Protein AF-A0A7S2W838-F1 (afdb_monomer)

Foldseek 3Di:
DPLVVQADWDPCVVCVVLCVQQVDDDGVVNLVCLCVCPPNHDPDPVVSVVRLVSSLVSQPRPDDPPPPSNVVSVVVNVVVVVVCCVVPPPVPPVQDDLAQFKWAFADDPPADVVHLSNVAGIWTFPDADRVQQKTKTFGKDWDAADDPVLDDVGHRATKIATDDDPVSIDMDGNVRTDTFDKDFRVPDPDRRPTIIGTDDDPPPPDDPDDDDDDDDDDDDDDDDDDDDDDDDDDDDDDDDDDDDDDDDDDDDDDDDDDDDDDDDDDDDDDDDDDDDDDDDDDDDDDDDDDDDDDDDDDDDDDDDD

Solvent-accessible surface area (backbone atoms only — not comparable to full-atom values): 20492 Å² total; per-residue (Å²): 124,73,64,73,79,44,41,53,66,77,56,56,92,83,37,60,61,56,66,71,73,40,90,77,83,64,26,48,56,59,52,52,41,24,71,72,44,48,96,77,33,65,94,44,72,66,58,51,49,51,55,54,50,46,40,36,50,49,39,47,71,75,38,57,88,84,34,71,65,25,49,28,32,53,54,47,50,52,53,49,51,56,48,47,40,70,76,39,71,83,64,70,61,68,87,72,71,57,64,84,34,43,25,32,69,61,88,51,97,82,59,55,92,82,32,70,76,74,72,39,73,37,27,36,34,76,42,63,41,68,92,76,40,34,26,38,29,36,36,36,44,80,65,61,56,35,54,71,89,63,36,91,90,39,34,73,36,60,25,32,32,53,57,90,56,79,86,63,46,44,78,42,53,43,87,37,52,42,80,45,59,64,44,72,70,71,73,60,96,46,70,77,80,29,38,31,40,73,52,82,68,89,86,75,83,83,79,85,75,84,83,78,84,85,76,87,80,80,86,86,79,88,84,85,88,80,89,82,87,85,84,87,82,90,77,90,87,86,86,88,81,85,88,82,87,79,87,83,88,88,80,90,81,88,83,82,90,80,90,78,90,77,90,80,78,84,77,84,76,86,77,87,77,84,78,84,91,83,80,90,86,84,83,88,84,83,84,90,81,83,90,84,89,85,89,84,83,88,81,85,89,79,90,83,135

Organism: NCBI:txid1034831

Radius of gyration: 36.66 Å; Cα contacts (8 Å, |Δi|>4): 292; chains: 1; bounding box: 135×56×77 Å

pLDDT: mean 70.19, std 25.34, range [28.8, 97.44]

Sequence (305 aa):
VRSELFMDLPPRKYFPDYYQVIAAPICIRQIEKKIGGEGGGYQSIKQFELDMQRLFDNARTYNVPNSEVYVDAEEMESTFRDSLAKKYPGNDREPNDLFNKVVAVEASPQDLPGSRVARFEYFYVLTYIPDLQWCRLSPMEPRGVFPERAGATAAGQTRWMLVVGEDEEVDVSARRCRVVKSRAVKRTTDADHEEWLILPSSTARGQATRGRSPALLEPDADTVEQSFHAETSGDDDSDEEEAEDLDDEDFVAGGKRRSKGSSKRSRAKSSRQRLPRSTRGGAPKAGDEGGGRGGGGGGGGGFHC

Secondary structure (DSSP, 8-state):
---GGGTSPPPTTT-TTHHHH-SS---HHHHHHHHTTGGG--SSHHHHHHHHHHHHHHHHHHSPTTSHHHHHHHHHHHHHHHHHHHHSTT----TT--TT-EEEEPP-TTSPTT-HHHH-SEEEEEEEETTTTEEEEEEEEEEEE--GGG-TTTTTSEEEEEPP-GGG-EEEEGGGEEE--EEESS--S-GGG--EEEPPPTT--S-----------PPPP---------------------------------------------------PPPPP-----PPP--------------------

Structure (mmCIF, N/CA/C/O backbone):
data_AF-A0A7S2W838-F1
#
_entry.id   AF-A0A7S2W838-F1
#
loop_
_atom_site.group_PDB
_atom_site.id
_atom_site.type_symbol
_atom_site.label_atom_id
_atom_site.label_alt_id
_atom_site.label_comp_id
_atom_site.label_asym_id
_atom_site.label_entity_id
_atom_site.label_seq_id
_atom_site.pdbx_PDB_ins_code
_atom_site.Cartn_x
_atom_site.Cartn_y
_atom_site.Cartn_z
_atom_site.occupancy
_atom_site.B_iso_or_equiv
_atom_site.auth_seq_id
_atom_site.auth_comp_id
_atom_site.auth_asym_id
_atom_site.auth_atom_id
_atom_site.pdbx_PDB_model_num
ATOM 1 N N . VAL A 1 1 ? 25.630 -4.128 -3.026 1.00 73.12 1 VAL A N 1
ATOM 2 C CA . VAL A 1 1 ? 24.913 -3.356 -4.062 1.00 73.12 1 VAL A CA 1
ATOM 3 C C . VAL A 1 1 ? 25.801 -2.774 -5.164 1.00 73.12 1 VAL A C 1
ATOM 5 O O . VAL A 1 1 ? 26.543 -1.824 -4.922 1.00 73.12 1 VAL A O 1
ATOM 8 N N . ARG A 1 2 ? 25.656 -3.260 -6.401 1.00 83.00 2 ARG A N 1
ATOM 9 C CA . ARG A 1 2 ? 26.162 -2.591 -7.618 1.00 83.00 2 ARG A CA 1
ATOM 10 C C . ARG A 1 2 ? 25.066 -1.766 -8.292 1.00 83.00 2 ARG A C 1
ATOM 12 O O . ARG A 1 2 ? 24.252 -2.295 -9.040 1.00 83.00 2 ARG A O 1
ATOM 19 N N . SER A 1 3 ? 25.060 -0.456 -8.068 1.00 87.56 3 SER A N 1
ATOM 20 C CA . SER A 1 3 ? 24.049 0.442 -8.647 1.00 87.56 3 SER A CA 1
ATOM 21 C C . SER A 1 3 ? 24.293 0.794 -10.120 1.00 87.56 3 SER A C 1
ATOM 23 O O . SER A 1 3 ? 23.356 1.174 -10.819 1.00 87.56 3 SER A O 1
ATOM 25 N N . GLU A 1 4 ? 25.524 0.641 -10.618 1.00 91.44 4 GLU A N 1
ATOM 26 C CA . GLU A 1 4 ? 25.929 1.037 -11.977 1.00 91.44 4 GLU A CA 1
ATOM 27 C C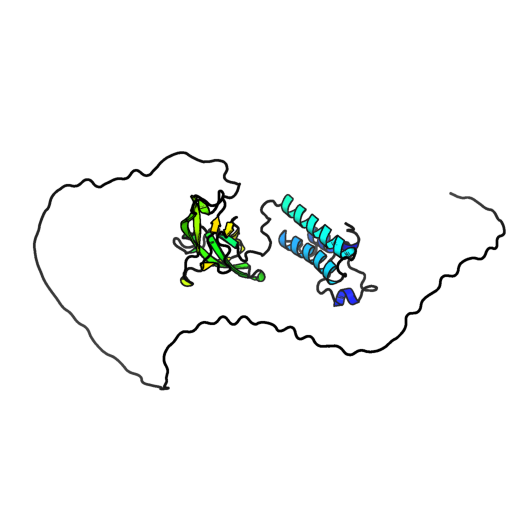 . GLU A 1 4 ? 25.080 0.377 -13.076 1.00 91.44 4 GLU A C 1
ATOM 29 O O . GLU A 1 4 ? 24.765 1.010 -14.083 1.00 91.44 4 GLU A O 1
ATOM 34 N N . LEU A 1 5 ? 24.633 -0.860 -12.842 1.00 91.31 5 LEU A N 1
ATOM 35 C CA . LEU A 1 5 ? 23.815 -1.645 -13.773 1.00 91.31 5 LEU A CA 1
ATOM 36 C C . LEU A 1 5 ? 22.380 -1.117 -13.936 1.00 91.31 5 LEU A C 1
ATOM 38 O O . LEU A 1 5 ? 21.688 -1.506 -14.872 1.00 91.31 5 LEU A O 1
ATOM 42 N N . PHE A 1 6 ? 21.938 -0.223 -13.049 1.00 95.12 6 PHE A N 1
ATOM 43 C CA . PHE A 1 6 ? 20.596 0.363 -13.045 1.00 95.12 6 PHE A CA 1
ATOM 44 C C . PHE A 1 6 ? 20.588 1.814 -13.545 1.00 95.12 6 PHE A C 1
ATOM 46 O O . PHE A 1 6 ? 19.523 2.420 -13.695 1.00 95.12 6 PHE A O 1
ATOM 53 N N . MET A 1 7 ? 21.767 2.392 -13.799 1.00 95.75 7 MET A N 1
ATOM 54 C CA . MET A 1 7 ? 21.910 3.798 -14.177 1.00 95.75 7 MET A CA 1
ATOM 55 C C . MET A 1 7 ? 21.370 4.091 -15.579 1.00 95.75 7 MET A C 1
ATOM 57 O O . MET A 1 7 ? 20.683 5.097 -15.777 1.00 95.75 7 MET A O 1
ATOM 61 N N . ASP A 1 8 ? 21.633 3.191 -16.526 1.00 96.31 8 ASP A N 1
ATOM 62 C CA . ASP A 1 8 ? 21.207 3.275 -17.923 1.00 96.31 8 ASP A CA 1
ATOM 63 C C . ASP A 1 8 ? 20.346 2.089 -18.334 1.00 96.31 8 ASP A C 1
ATOM 65 O O . ASP A 1 8 ? 20.444 0.997 -17.782 1.00 96.31 8 ASP A O 1
ATOM 69 N N . LEU A 1 9 ? 19.539 2.297 -19.373 1.00 96.00 9 LEU A N 1
ATOM 70 C CA . LEU A 1 9 ? 18.873 1.195 -20.050 1.00 96.00 9 LEU A CA 1
ATOM 71 C C . LEU A 1 9 ? 19.890 0.320 -20.805 1.00 96.00 9 LEU A C 1
ATOM 73 O O . LEU A 1 9 ? 20.804 0.863 -21.437 1.00 96.00 9 LEU A O 1
ATOM 77 N N . PRO A 1 10 ? 19.688 -1.011 -20.855 1.00 94.62 10 PRO A N 1
ATOM 78 C CA . PRO A 1 10 ? 20.491 -1.893 -21.692 1.00 94.62 10 PRO A CA 1
ATOM 79 C C . PRO A 1 10 ? 20.495 -1.417 -23.155 1.00 94.62 10 PRO A C 1
ATOM 81 O O . PRO A 1 10 ? 19.423 -1.153 -23.715 1.00 94.62 10 PRO A O 1
ATOM 84 N N . PRO A 1 11 ? 21.657 -1.291 -23.822 1.00 94.94 11 PRO A N 1
ATOM 85 C CA . PRO A 1 11 ? 21.693 -0.791 -25.190 1.00 94.94 11 PRO A CA 1
ATOM 86 C C . PRO A 1 11 ? 20.925 -1.713 -26.145 1.00 94.94 11 PRO A C 1
ATOM 88 O O . PRO A 1 11 ? 21.283 -2.879 -26.312 1.00 94.94 11 PRO A O 1
ATOM 91 N N . ARG A 1 12 ? 19.916 -1.173 -26.845 1.00 94.44 12 ARG A N 1
ATOM 92 C CA . ARG A 1 12 ? 19.061 -1.916 -27.801 1.00 94.44 12 ARG A CA 1
ATOM 93 C C . ARG A 1 12 ? 19.838 -2.737 -28.828 1.00 94.44 12 ARG A C 1
ATOM 95 O O . ARG A 1 12 ? 19.377 -3.791 -29.241 1.00 94.44 12 ARG A O 1
ATOM 102 N N . LYS A 1 13 ? 21.010 -2.246 -29.240 1.00 95.50 13 LYS A N 1
ATOM 103 C CA . LYS A 1 13 ? 21.887 -2.922 -30.203 1.00 95.50 13 LYS A CA 1
ATOM 104 C C . LYS A 1 13 ? 22.360 -4.292 -29.704 1.00 95.50 13 LYS A C 1
ATOM 106 O O . LYS A 1 13 ? 22.506 -5.200 -30.512 1.00 95.50 13 LYS A O 1
ATOM 111 N N . TYR A 1 14 ? 22.623 -4.414 -28.404 1.00 94.56 14 TYR A N 1
ATOM 112 C CA . TYR A 1 14 ? 23.161 -5.631 -27.791 1.00 94.56 14 TYR A CA 1
ATOM 113 C C . TYR A 1 14 ? 22.087 -6.443 -27.062 1.00 94.56 14 TYR A C 1
ATOM 115 O O . TYR A 1 14 ? 22.239 -7.650 -26.927 1.00 94.56 14 TYR A O 1
ATOM 123 N N . PHE A 1 15 ? 20.996 -5.792 -26.650 1.00 94.38 15 PHE A N 1
ATOM 124 C CA . PHE A 1 15 ? 19.885 -6.399 -25.915 1.00 94.38 15 PHE A CA 1
ATOM 125 C C . PHE A 1 15 ? 18.537 -6.082 -26.585 1.00 94.38 15 PHE A C 1
ATOM 127 O O . PHE A 1 15 ? 17.722 -5.347 -26.024 1.00 94.38 15 PHE A O 1
ATOM 134 N N . PRO A 1 16 ? 18.293 -6.540 -27.825 1.00 95.19 16 PRO A N 1
ATOM 135 C CA . PRO A 1 16 ? 17.036 -6.269 -28.524 1.00 95.19 16 PRO A CA 1
ATOM 136 C C . PRO A 1 16 ? 15.845 -7.041 -27.932 1.00 95.19 16 PRO A C 1
ATOM 138 O O . PRO A 1 16 ? 14.703 -6.594 -28.034 1.00 95.19 16 PRO A O 1
ATOM 141 N N . ASP A 1 17 ? 16.104 -8.192 -27.320 1.00 95.44 17 ASP A N 1
ATOM 142 C CA . ASP A 1 17 ? 15.151 -9.057 -26.625 1.00 95.44 17 ASP A CA 1
ATOM 143 C C . ASP A 1 17 ? 14.677 -8.460 -25.294 1.00 95.44 17 ASP A C 1
ATOM 145 O O . ASP A 1 17 ? 13.500 -8.586 -24.958 1.00 95.44 17 ASP A O 1
ATOM 149 N N . TYR A 1 18 ? 15.534 -7.707 -24.596 1.00 96.31 18 TYR A N 1
ATOM 150 C CA . TYR A 1 18 ? 15.146 -6.958 -23.395 1.00 96.31 18 TYR A CA 1
ATOM 151 C C . TYR A 1 18 ? 13.887 -6.112 -23.621 1.00 96.31 18 TYR A C 1
ATOM 153 O O . TYR A 1 18 ? 12.965 -6.135 -22.814 1.00 96.31 18 TYR A O 1
ATOM 161 N N . TYR A 1 19 ? 13.799 -5.426 -24.761 1.00 96.19 19 TYR A N 1
ATOM 162 C CA . TYR A 1 19 ? 12.667 -4.554 -25.102 1.00 96.19 19 TYR A CA 1
ATOM 163 C C . TYR A 1 19 ? 11.441 -5.302 -25.641 1.00 96.19 19 TYR A C 1
ATOM 165 O O . TYR A 1 19 ? 10.425 -4.671 -25.921 1.00 96.19 19 TYR A O 1
ATOM 173 N N . GLN A 1 20 ? 11.540 -6.619 -25.819 1.00 94.88 20 GLN A N 1
ATOM 174 C CA . GLN A 1 20 ? 10.404 -7.492 -26.120 1.00 94.88 20 GLN A CA 1
ATOM 175 C C . GLN A 1 20 ? 9.828 -8.087 -24.832 1.00 94.88 20 GLN A C 1
ATOM 177 O O . GLN A 1 20 ? 8.617 -8.252 -24.722 1.00 94.88 20 GLN A O 1
ATOM 182 N N . VAL A 1 21 ? 10.695 -8.385 -23.859 1.00 93.25 21 VAL A N 1
ATOM 183 C CA . VAL A 1 21 ? 10.313 -8.938 -22.552 1.00 93.25 21 VAL A CA 1
ATOM 184 C C . VAL A 1 21 ? 9.808 -7.842 -21.610 1.00 93.25 21 VAL A C 1
ATOM 186 O O . VAL A 1 21 ? 8.807 -8.026 -20.921 1.00 93.25 21 VAL A O 1
ATOM 189 N N . ILE A 1 22 ? 10.481 -6.691 -21.580 1.00 94.56 22 ILE A N 1
ATOM 190 C CA . ILE A 1 22 ? 10.178 -5.589 -20.668 1.00 94.56 22 ILE A CA 1
ATOM 191 C C . ILE A 1 22 ? 9.302 -4.549 -21.365 1.00 94.56 22 ILE A C 1
ATOM 193 O O . ILE A 1 22 ? 9.762 -3.783 -22.211 1.00 94.56 22 ILE A O 1
ATOM 197 N N . ALA A 1 23 ? 8.032 -4.497 -20.957 1.00 91.56 23 ALA A N 1
ATOM 198 C CA . ALA A 1 23 ? 7.022 -3.623 -21.552 1.00 91.56 23 ALA A CA 1
ATOM 199 C C . ALA A 1 23 ? 7.281 -2.126 -21.305 1.00 91.56 23 ALA A C 1
ATOM 201 O O . ALA A 1 23 ? 7.050 -1.300 -22.186 1.00 91.56 23 ALA A O 1
ATOM 202 N N . ALA A 1 24 ? 7.771 -1.769 -20.114 1.00 92.50 24 ALA A N 1
ATOM 203 C CA . ALA A 1 24 ? 8.033 -0.384 -19.723 1.00 92.50 24 ALA A CA 1
ATOM 204 C C . ALA A 1 24 ? 9.457 -0.233 -19.155 1.00 92.50 24 ALA A C 1
ATOM 206 O O . ALA A 1 24 ? 9.631 -0.213 -17.932 1.00 92.50 24 ALA A O 1
ATOM 207 N N . PRO A 1 25 ? 10.483 -0.139 -20.023 1.00 96.25 25 PRO A N 1
ATOM 208 C CA . PRO A 1 25 ? 11.865 0.070 -19.604 1.00 96.25 25 PRO A CA 1
ATOM 209 C C . PRO A 1 25 ? 12.022 1.356 -18.787 1.00 96.25 25 PRO A C 1
ATOM 211 O O . PRO A 1 25 ? 11.472 2.397 -19.149 1.00 96.25 25 PRO A O 1
ATOM 214 N N . ILE A 1 26 ? 12.803 1.291 -17.711 1.00 97.44 26 ILE A N 1
ATOM 215 C CA . ILE A 1 26 ? 13.167 2.452 -16.894 1.00 97.44 26 ILE A CA 1
ATOM 216 C C . ILE A 1 26 ? 14.605 2.304 -16.379 1.00 97.44 26 ILE A C 1
ATOM 218 O O . ILE A 1 26 ? 15.049 1.183 -16.137 1.00 97.44 26 ILE A O 1
ATOM 222 N N . CYS A 1 27 ? 15.321 3.415 -16.205 1.00 97.00 27 CYS A N 1
ATOM 223 C CA . CYS A 1 27 ? 16.620 3.464 -15.526 1.00 97.00 27 CYS A CA 1
ATOM 224 C C . CYS A 1 27 ? 16.708 4.644 -14.542 1.00 97.00 27 CYS A C 1
ATOM 226 O O . CYS A 1 27 ? 15.920 5.591 -14.627 1.00 97.00 27 CYS A O 1
ATOM 228 N N . ILE A 1 28 ? 17.690 4.626 -13.633 1.00 96.94 28 ILE A N 1
ATOM 229 C CA . ILE A 1 28 ? 17.861 5.665 -12.602 1.00 96.94 28 ILE A CA 1
ATOM 230 C C . ILE A 1 28 ? 18.034 7.050 -13.226 1.00 96.94 28 ILE A C 1
ATOM 232 O O . ILE A 1 28 ? 17.390 7.985 -12.766 1.00 96.94 28 ILE A O 1
ATOM 236 N N . ARG A 1 29 ? 18.783 7.203 -14.329 1.00 96.12 29 ARG A N 1
ATOM 237 C CA . ARG A 1 29 ? 18.907 8.516 -14.991 1.00 96.12 29 ARG A CA 1
ATOM 238 C C . ARG A 1 29 ? 17.570 9.099 -15.440 1.00 96.12 29 ARG A C 1
ATOM 240 O O . ARG A 1 29 ? 17.378 10.311 -15.395 1.00 96.12 29 ARG A O 1
ATOM 247 N N . GLN A 1 30 ? 16.640 8.263 -15.898 1.00 95.81 30 GLN A N 1
ATOM 248 C CA . GLN A 1 30 ? 15.301 8.729 -16.270 1.00 95.81 30 GLN A CA 1
ATOM 249 C C . GLN A 1 30 ? 14.496 9.145 -15.038 1.00 95.81 30 GLN A C 1
ATOM 251 O O . GLN A 1 30 ? 13.780 10.145 -15.083 1.00 95.81 30 GLN A O 1
ATOM 256 N N . ILE A 1 31 ? 14.642 8.408 -13.934 1.00 96.12 31 ILE A N 1
ATOM 257 C CA . ILE A 1 31 ? 14.031 8.753 -12.649 1.00 96.12 31 ILE A CA 1
ATOM 258 C C . ILE A 1 31 ? 14.589 10.092 -12.144 1.00 96.12 31 ILE A C 1
ATOM 260 O O . ILE A 1 31 ? 13.807 10.970 -11.798 1.00 96.12 31 ILE A O 1
ATOM 264 N N . GLU A 1 32 ? 15.909 10.290 -12.167 1.00 95.50 32 GLU A N 1
ATOM 265 C CA . GLU A 1 32 ? 16.584 11.535 -11.769 1.00 95.50 32 GLU A CA 1
ATOM 266 C C . GLU A 1 32 ? 16.118 12.737 -12.595 1.00 95.50 32 GLU A C 1
ATOM 268 O O . GLU A 1 32 ? 15.804 13.791 -12.042 1.00 95.50 32 GLU A O 1
ATOM 273 N N . LYS A 1 33 ? 15.989 12.573 -13.915 1.00 94.69 33 LYS A N 1
ATOM 274 C CA . LYS A 1 33 ? 15.443 13.609 -14.804 1.00 94.69 33 LYS A CA 1
ATOM 275 C C . LYS A 1 33 ? 14.015 14.005 -14.439 1.00 94.69 33 LYS A C 1
ATOM 277 O O . LYS A 1 33 ? 13.705 15.193 -14.353 1.00 94.69 33 LYS A O 1
ATOM 282 N N . LYS A 1 34 ? 13.156 13.020 -14.157 1.00 92.94 34 LYS A N 1
ATOM 283 C CA . LYS A 1 34 ? 11.796 13.264 -13.655 1.00 92.94 34 LYS A CA 1
ATOM 284 C C . LYS A 1 34 ? 11.799 13.962 -12.293 1.00 92.94 34 LYS A C 1
ATOM 286 O O . LYS A 1 34 ? 10.973 14.841 -12.072 1.00 92.94 34 LYS A O 1
ATOM 291 N N . ILE A 1 35 ? 12.729 13.635 -11.392 1.00 92.06 35 ILE A N 1
ATOM 292 C CA . ILE A 1 35 ? 12.897 14.383 -10.131 1.00 92.06 35 ILE A CA 1
ATOM 293 C C . ILE A 1 35 ? 13.249 15.849 -10.423 1.00 92.06 35 ILE A C 1
ATOM 295 O O . ILE A 1 35 ? 12.710 16.743 -9.778 1.00 92.06 35 ILE A O 1
ATOM 299 N N . GLY A 1 36 ? 14.090 16.102 -11.429 1.00 89.62 36 GLY A N 1
ATOM 300 C CA . GLY A 1 36 ? 14.453 17.443 -11.896 1.00 89.62 36 GLY A CA 1
ATOM 301 C C . GLY A 1 36 ? 13.330 18.231 -12.587 1.00 89.62 36 GLY A C 1
ATOM 302 O O . GLY A 1 36 ? 13.572 19.352 -13.027 1.00 89.62 36 GLY A O 1
ATOM 303 N N . GLY A 1 37 ? 12.116 17.679 -12.693 1.00 84.56 37 GLY A N 1
ATOM 304 C CA . GLY A 1 37 ? 10.959 18.341 -13.304 1.00 84.56 37 GLY A CA 1
ATOM 305 C C . GLY A 1 37 ? 10.832 18.146 -14.818 1.00 84.56 37 GLY A C 1
ATOM 306 O O . GLY A 1 37 ? 9.900 18.675 -15.427 1.00 84.56 37 GLY A O 1
ATOM 307 N N . GLU A 1 38 ? 11.720 17.367 -15.444 1.00 85.75 38 GLU A N 1
ATOM 308 C CA . GLU A 1 38 ? 11.617 17.050 -16.870 1.00 85.75 38 GLU A CA 1
ATOM 309 C C . GLU A 1 38 ? 10.338 16.235 -17.142 1.00 85.75 38 GLU A C 1
ATOM 311 O O . GLU A 1 38 ? 9.974 15.333 -16.382 1.00 85.75 38 GLU A O 1
ATOM 316 N N . GLY A 1 39 ? 9.614 16.572 -18.215 1.00 77.00 39 GLY A N 1
ATOM 317 C CA . GLY A 1 39 ? 8.375 15.878 -18.587 1.00 77.00 39 GLY A CA 1
ATOM 318 C C . GLY A 1 39 ? 7.213 16.046 -17.595 1.00 77.00 39 GLY A C 1
ATOM 319 O O . GLY A 1 39 ? 6.329 15.195 -17.560 1.00 77.00 39 GLY A O 1
ATOM 320 N N . GLY A 1 40 ? 7.213 17.112 -16.785 1.00 80.44 40 GLY A N 1
ATOM 321 C CA . GLY A 1 40 ? 6.160 17.402 -15.800 1.00 80.44 40 GLY A CA 1
ATOM 322 C C . GLY A 1 40 ? 6.435 16.866 -14.391 1.00 80.44 40 GLY A C 1
ATOM 323 O O . GLY A 1 40 ? 5.666 17.157 -13.478 1.00 80.44 40 GLY A O 1
ATOM 324 N N . GLY A 1 41 ? 7.542 16.138 -14.210 1.00 86.19 41 GLY A N 1
ATOM 325 C CA . GLY A 1 41 ? 8.038 15.657 -12.923 1.00 86.19 41 GLY A CA 1
ATOM 326 C C . GLY A 1 41 ? 7.091 14.750 -12.131 1.00 86.19 41 GLY A C 1
ATOM 327 O O . GLY A 1 41 ? 6.042 14.316 -12.610 1.00 86.19 41 GLY A O 1
ATOM 328 N N . TYR A 1 42 ? 7.484 14.425 -10.899 1.00 86.06 42 TYR A N 1
ATOM 329 C CA . TYR A 1 42 ? 6.636 13.672 -9.973 1.00 86.06 42 TYR A CA 1
ATOM 330 C C . TYR A 1 42 ? 5.722 14.610 -9.184 1.00 86.06 42 TYR A C 1
ATOM 332 O O . TYR A 1 42 ? 6.189 15.506 -8.487 1.00 86.06 42 TYR A O 1
ATOM 340 N N . GLN A 1 43 ? 4.414 14.354 -9.228 1.00 84.62 43 GLN A N 1
ATOM 341 C CA . GLN A 1 43 ? 3.407 15.111 -8.471 1.00 84.62 43 GLN A CA 1
ATOM 342 C C . GLN A 1 43 ? 3.228 14.580 -7.042 1.00 84.62 43 GLN A C 1
ATOM 344 O O . GLN A 1 43 ? 2.607 15.222 -6.199 1.00 84.62 43 GLN A O 1
ATOM 349 N N . SER A 1 44 ? 3.738 13.378 -6.762 1.00 81.31 44 SER A N 1
ATOM 350 C CA . SER A 1 44 ? 3.711 12.779 -5.430 1.00 81.31 44 SER A CA 1
ATOM 351 C C . SER A 1 44 ? 4.861 11.795 -5.238 1.00 81.31 44 SER A C 1
ATOM 353 O O . SER A 1 44 ? 5.350 11.198 -6.199 1.00 81.31 44 SER A O 1
ATOM 355 N N . ILE A 1 45 ? 5.230 11.560 -3.976 1.00 81.88 45 ILE A N 1
ATOM 356 C CA . ILE A 1 45 ? 6.224 10.543 -3.591 1.00 81.88 45 ILE A CA 1
ATOM 357 C C . ILE A 1 45 ? 5.819 9.158 -4.108 1.00 81.88 45 ILE A C 1
ATOM 359 O O . ILE A 1 45 ? 6.674 8.394 -4.539 1.00 81.88 45 ILE A O 1
ATOM 363 N N . LYS A 1 46 ? 4.514 8.858 -4.152 1.00 79.88 46 LYS A N 1
ATOM 364 C CA . LYS A 1 46 ? 4.006 7.570 -4.636 1.00 79.88 46 LYS A CA 1
ATOM 365 C C . LYS A 1 46 ? 4.307 7.329 -6.118 1.00 79.88 46 LYS A C 1
ATOM 367 O O . LYS A 1 46 ? 4.592 6.204 -6.501 1.00 79.88 46 LYS A O 1
ATOM 372 N N . GLN A 1 47 ? 4.280 8.365 -6.959 1.00 83.88 47 GLN A N 1
ATOM 373 C CA . GLN A 1 47 ? 4.662 8.214 -8.371 1.00 83.88 47 GLN A CA 1
ATOM 374 C C . GLN A 1 47 ? 6.153 7.894 -8.525 1.00 83.88 47 GLN A C 1
ATOM 376 O O . GLN A 1 47 ? 6.519 7.077 -9.364 1.00 83.88 47 GLN A O 1
ATOM 381 N N . PHE A 1 48 ? 6.997 8.507 -7.693 1.00 90.25 48 PHE A N 1
ATOM 382 C CA . PHE A 1 48 ? 8.422 8.191 -7.635 1.00 90.25 48 PHE A CA 1
ATOM 383 C C . PHE A 1 48 ? 8.663 6.760 -7.132 1.00 90.25 48 PHE A C 1
ATOM 385 O O . PHE A 1 48 ? 9.446 6.025 -7.728 1.00 90.25 48 PHE A O 1
ATOM 392 N N . GLU A 1 49 ? 7.952 6.343 -6.082 1.00 88.00 49 GLU A N 1
ATOM 393 C CA . GLU A 1 49 ? 8.024 4.985 -5.539 1.00 88.00 49 GLU A CA 1
ATOM 394 C C . GLU A 1 49 ? 7.648 3.926 -6.584 1.00 88.00 49 GLU A C 1
ATOM 396 O O . GLU A 1 49 ? 8.366 2.944 -6.732 1.00 88.00 49 GLU A O 1
ATOM 401 N N . LEU A 1 50 ? 6.584 4.153 -7.361 1.00 88.12 50 LEU A N 1
ATOM 402 C CA . LEU A 1 50 ? 6.166 3.247 -8.437 1.00 88.12 50 LEU A CA 1
ATOM 403 C C . LEU A 1 50 ? 7.230 3.108 -9.535 1.00 88.12 50 LEU A C 1
ATOM 405 O O . LEU A 1 50 ? 7.470 2.008 -10.029 1.00 88.12 50 LEU A O 1
ATOM 409 N N . ASP A 1 51 ? 7.891 4.203 -9.915 1.00 93.69 51 ASP A N 1
ATOM 410 C CA . ASP A 1 51 ? 8.966 4.163 -10.911 1.00 93.69 51 ASP A CA 1
ATOM 411 C C . ASP A 1 51 ? 10.221 3.444 -10.366 1.00 93.69 51 ASP A C 1
ATOM 413 O O . ASP A 1 51 ? 10.865 2.697 -11.108 1.00 93.69 51 ASP A O 1
ATOM 417 N N . MET A 1 52 ? 10.525 3.586 -9.068 1.00 95.12 52 MET A N 1
ATOM 418 C CA . MET A 1 52 ? 11.574 2.812 -8.386 1.00 95.12 52 MET A CA 1
ATOM 419 C C . MET A 1 52 ? 11.225 1.320 -8.289 1.00 95.12 52 MET A C 1
ATOM 421 O O . MET A 1 52 ? 12.068 0.481 -8.587 1.00 95.12 52 MET A O 1
ATOM 425 N N . GLN A 1 53 ? 9.985 0.963 -7.945 1.00 92.75 53 GLN A N 1
ATOM 426 C CA . GLN A 1 53 ? 9.524 -0.433 -7.934 1.00 92.75 53 GLN A CA 1
ATOM 427 C C . GLN A 1 53 ? 9.634 -1.061 -9.326 1.00 92.75 53 GLN A C 1
ATOM 429 O O . GLN A 1 53 ? 10.220 -2.132 -9.476 1.00 92.75 53 GLN A O 1
ATOM 434 N N . ARG A 1 54 ? 9.194 -0.343 -10.367 1.00 95.31 54 ARG A N 1
ATOM 435 C CA . ARG A 1 54 ? 9.314 -0.793 -11.760 1.00 95.31 54 ARG A CA 1
ATOM 436 C C . ARG A 1 54 ? 10.761 -1.072 -12.164 1.00 95.31 54 ARG A C 1
ATOM 438 O O . ARG A 1 54 ? 11.010 -2.016 -12.910 1.00 95.31 54 ARG A O 1
ATOM 445 N N . LEU A 1 55 ? 11.717 -0.267 -11.697 1.00 97.06 55 LEU A N 1
ATOM 446 C CA . LEU A 1 55 ? 13.142 -0.501 -11.945 1.00 97.06 55 LEU A CA 1
ATOM 447 C C . LEU A 1 55 ? 13.578 -1.879 -11.416 1.00 97.06 55 LEU A C 1
ATOM 449 O O . LEU A 1 55 ? 14.221 -2.636 -12.146 1.00 97.06 55 LEU A O 1
ATOM 453 N N . PHE A 1 56 ? 13.192 -2.220 -10.184 1.00 95.06 56 PHE A N 1
ATOM 454 C CA . PHE A 1 56 ? 13.527 -3.502 -9.555 1.00 95.06 56 PHE A CA 1
ATOM 455 C C . PHE A 1 56 ? 12.768 -4.676 -10.185 1.00 95.06 56 PHE A C 1
ATOM 457 O O . PHE A 1 56 ? 13.364 -5.716 -10.467 1.00 95.06 56 PHE A O 1
ATOM 464 N N . ASP A 1 57 ? 11.483 -4.498 -10.490 1.00 91.94 57 ASP A N 1
ATOM 465 C CA . ASP A 1 57 ? 10.658 -5.520 -11.138 1.00 91.94 57 ASP A CA 1
ATOM 466 C C . ASP A 1 57 ? 11.157 -5.859 -12.540 1.00 91.94 57 ASP A C 1
ATOM 468 O O . ASP A 1 57 ? 11.242 -7.034 -12.900 1.00 91.94 57 ASP A O 1
ATOM 472 N N . ASN A 1 58 ? 11.560 -4.855 -13.321 1.00 94.62 58 ASN A N 1
ATOM 473 C CA . ASN A 1 58 ? 12.152 -5.080 -14.635 1.00 94.62 58 ASN A CA 1
ATOM 474 C C . ASN A 1 58 ? 13.456 -5.881 -14.527 1.00 94.62 58 ASN A C 1
ATOM 476 O O . ASN A 1 58 ? 13.692 -6.790 -15.326 1.00 94.62 58 ASN A O 1
ATOM 480 N N . ALA A 1 59 ? 14.291 -5.574 -13.529 1.00 94.25 59 ALA A N 1
ATOM 481 C CA . ALA A 1 59 ? 15.519 -6.316 -13.283 1.00 94.25 59 ALA A CA 1
ATOM 482 C C . ALA A 1 59 ? 15.230 -7.777 -12.912 1.00 94.25 59 ALA A C 1
ATOM 484 O O . ALA A 1 59 ? 15.840 -8.675 -13.491 1.00 94.25 59 ALA A O 1
ATOM 485 N N . ARG A 1 60 ? 14.259 -8.036 -12.031 1.00 93.56 60 ARG A N 1
ATOM 486 C CA . ARG A 1 60 ? 13.849 -9.401 -11.662 1.00 93.56 60 ARG A CA 1
ATOM 487 C C . ARG A 1 60 ? 13.179 -10.172 -12.795 1.00 93.56 60 ARG A C 1
ATOM 489 O O . ARG A 1 60 ? 13.340 -11.382 -12.884 1.00 93.56 60 ARG A O 1
ATOM 496 N N . THR A 1 61 ? 12.424 -9.483 -13.647 1.00 92.75 61 THR A N 1
ATOM 497 C CA . THR A 1 61 ? 11.693 -10.100 -14.762 1.00 92.75 61 THR A CA 1
ATOM 498 C C . THR A 1 61 ? 12.644 -10.563 -15.859 1.00 92.75 61 THR A C 1
ATOM 500 O O . THR A 1 61 ? 12.462 -11.637 -16.425 1.00 92.75 61 THR A O 1
ATOM 503 N N . TYR A 1 62 ? 13.659 -9.756 -16.173 1.00 94.19 62 TYR A N 1
ATOM 504 C CA . TYR A 1 62 ? 14.600 -10.077 -17.242 1.00 94.19 62 TYR A CA 1
ATOM 505 C C . TYR A 1 62 ? 15.730 -11.013 -16.791 1.00 94.19 62 TYR A C 1
ATOM 507 O O . TYR A 1 62 ? 16.185 -11.852 -17.568 1.00 94.19 62 TYR A O 1
ATOM 515 N N . ASN A 1 63 ? 16.205 -10.873 -15.551 1.00 93.12 63 ASN A N 1
ATOM 516 C CA . ASN A 1 63 ? 17.358 -11.624 -15.062 1.00 93.12 63 ASN A CA 1
ATOM 517 C C . ASN A 1 63 ? 16.937 -12.887 -14.307 1.00 93.12 63 ASN A C 1
ATOM 519 O O . ASN A 1 63 ? 15.927 -12.918 -13.610 1.00 93.12 63 ASN A O 1
ATOM 523 N N . VAL A 1 64 ? 17.754 -13.938 -14.397 1.00 86.88 64 VAL A N 1
ATOM 524 C CA . VAL A 1 64 ? 17.477 -15.195 -13.690 1.00 86.88 64 VAL A CA 1
ATOM 525 C C . VAL A 1 64 ? 17.583 -15.015 -12.167 1.00 86.88 64 VAL A C 1
ATOM 527 O O . VAL A 1 64 ? 18.451 -14.264 -11.705 1.00 86.88 64 VAL A O 1
ATOM 530 N N . PRO A 1 65 ? 16.762 -15.723 -11.367 1.00 85.75 65 PRO A N 1
ATOM 531 C CA . PRO A 1 65 ? 16.883 -15.709 -9.912 1.00 85.75 65 PRO A CA 1
ATOM 532 C C . PRO A 1 65 ? 18.299 -16.075 -9.452 1.00 85.75 65 PRO A C 1
ATOM 534 O O . PRO A 1 65 ? 18.930 -16.964 -10.028 1.00 85.75 65 PRO A O 1
ATOM 537 N N . ASN A 1 66 ? 18.786 -15.408 -8.403 1.00 85.88 66 ASN A N 1
ATOM 538 C CA . ASN A 1 66 ? 20.159 -15.513 -7.875 1.00 85.88 66 ASN A CA 1
ATOM 539 C C . ASN A 1 66 ? 21.274 -15.019 -8.808 1.00 85.88 66 ASN A C 1
ATOM 541 O O . ASN A 1 66 ? 22.450 -15.142 -8.463 1.00 85.88 66 ASN A O 1
ATOM 545 N N . SER A 1 67 ? 20.947 -14.460 -9.976 1.00 93.94 67 SER A N 1
ATOM 546 C CA . SER A 1 67 ? 21.941 -13.683 -10.709 1.00 93.94 67 SER A CA 1
ATOM 547 C C . SER A 1 67 ? 22.326 -12.447 -9.911 1.00 93.94 67 SER A C 1
ATOM 549 O O . SER A 1 67 ? 21.567 -11.922 -9.097 1.00 93.94 67 SER A O 1
ATOM 551 N N . GLU A 1 68 ? 23.515 -11.957 -10.200 1.00 93.00 68 GLU A N 1
ATOM 552 C CA . GLU A 1 68 ? 24.080 -10.759 -9.608 1.00 93.00 68 GLU A CA 1
ATOM 553 C C . GLU A 1 68 ? 23.134 -9.549 -9.658 1.00 93.00 68 GLU A C 1
ATOM 555 O O . GLU A 1 68 ? 22.866 -8.941 -8.626 1.00 93.00 68 GLU A O 1
ATOM 560 N N . VAL A 1 69 ? 22.546 -9.275 -10.826 1.00 93.00 69 VAL A N 1
ATOM 561 C CA . VAL A 1 69 ? 21.601 -8.162 -11.024 1.00 93.00 69 VAL A CA 1
ATOM 562 C C . VAL A 1 69 ? 20.304 -8.370 -10.246 1.00 93.00 69 VAL A C 1
ATOM 564 O O . VAL A 1 69 ? 19.739 -7.416 -9.718 1.00 93.00 69 VAL A O 1
ATOM 567 N N . TYR A 1 70 ? 19.830 -9.615 -10.164 1.00 93.44 70 TYR A N 1
ATOM 568 C CA . TYR A 1 70 ? 18.618 -9.955 -9.424 1.00 93.44 70 TYR A CA 1
ATOM 569 C C . TYR A 1 70 ? 18.809 -9.701 -7.923 1.00 93.44 70 TYR A C 1
ATOM 571 O O . TYR A 1 70 ? 17.988 -9.031 -7.303 1.00 93.44 70 TYR A O 1
ATOM 579 N N . VAL A 1 71 ? 19.913 -10.195 -7.354 1.00 91.75 71 VAL A N 1
ATOM 580 C CA . VAL A 1 71 ? 20.228 -10.027 -5.926 1.00 91.75 71 VAL A CA 1
ATOM 581 C C . VAL A 1 71 ? 20.461 -8.554 -5.587 1.00 91.75 71 VAL A C 1
ATOM 583 O O . VAL A 1 71 ? 19.949 -8.070 -4.580 1.00 91.75 71 VAL A O 1
ATOM 586 N N . ASP A 1 72 ? 21.169 -7.813 -6.445 1.00 93.25 72 ASP A N 1
ATOM 587 C CA . ASP A 1 72 ? 21.350 -6.372 -6.251 1.00 93.25 72 ASP A CA 1
ATOM 588 C C . ASP A 1 72 ? 20.013 -5.615 -6.298 1.00 93.25 72 ASP A C 1
ATOM 590 O O . ASP A 1 72 ? 19.817 -4.695 -5.507 1.00 93.25 72 ASP A O 1
ATOM 594 N N . ALA A 1 73 ? 19.071 -6.008 -7.165 1.00 92.62 73 ALA A N 1
ATOM 595 C CA . ALA A 1 73 ? 17.743 -5.395 -7.213 1.00 92.62 73 ALA A CA 1
ATOM 596 C C . ALA A 1 73 ? 16.964 -5.600 -5.901 1.00 92.62 73 ALA A C 1
ATOM 598 O O . ALA A 1 73 ? 16.324 -4.665 -5.423 1.00 92.62 73 ALA A O 1
ATOM 599 N N . GLU A 1 74 ? 17.046 -6.786 -5.290 1.00 89.81 74 GLU A N 1
ATOM 600 C CA . GLU A 1 74 ? 16.421 -7.060 -3.988 1.00 89.81 74 GLU A CA 1
ATOM 601 C C . GLU A 1 74 ? 17.066 -6.249 -2.853 1.00 89.81 74 GLU A C 1
ATOM 603 O O . GLU A 1 74 ? 16.361 -5.638 -2.046 1.00 89.81 74 GLU A O 1
ATOM 608 N N . GLU A 1 75 ? 18.400 -6.188 -2.811 1.00 92.62 75 GLU A N 1
ATOM 609 C CA . GLU A 1 75 ? 19.140 -5.422 -1.798 1.00 92.62 75 GLU A CA 1
ATOM 610 C C . GLU A 1 75 ? 18.855 -3.911 -1.914 1.00 92.62 75 GLU A C 1
ATOM 612 O O . GLU A 1 75 ? 18.641 -3.219 -0.909 1.00 92.62 75 GLU A O 1
ATOM 617 N N . MET A 1 76 ? 18.790 -3.394 -3.147 1.00 92.56 76 MET A N 1
ATOM 618 C CA . MET A 1 76 ? 18.431 -2.002 -3.425 1.00 92.56 76 MET A CA 1
ATOM 619 C C . MET A 1 76 ? 16.997 -1.688 -3.028 1.00 92.56 76 MET A C 1
ATOM 621 O O . MET A 1 76 ? 16.768 -0.651 -2.408 1.00 92.56 76 MET A O 1
ATOM 625 N N . GLU A 1 77 ? 16.042 -2.561 -3.352 1.00 91.50 77 GLU A N 1
ATOM 626 C CA . GLU A 1 77 ? 14.646 -2.352 -2.979 1.00 91.50 77 GLU A CA 1
ATOM 627 C C . GLU A 1 77 ? 14.474 -2.334 -1.458 1.00 91.50 77 GLU A C 1
ATOM 629 O O . GLU A 1 77 ? 13.805 -1.445 -0.927 1.00 91.50 77 GLU A O 1
ATOM 634 N N . SER A 1 78 ? 15.124 -3.260 -0.746 1.00 87.25 78 SER A N 1
ATOM 635 C CA . SER A 1 78 ? 15.108 -3.284 0.719 1.00 87.25 78 SER A CA 1
ATOM 636 C C . SER A 1 78 ? 15.657 -1.977 1.295 1.00 87.25 78 SER A C 1
ATOM 638 O O . SER A 1 78 ? 15.010 -1.333 2.119 1.00 87.25 78 SER A O 1
ATOM 640 N N . THR A 1 79 ? 16.819 -1.533 0.809 1.00 89.94 79 THR A N 1
ATOM 641 C CA . THR A 1 79 ? 17.457 -0.288 1.267 1.00 89.94 79 THR A CA 1
ATOM 642 C C . THR A 1 79 ? 16.603 0.941 0.951 1.00 89.94 79 THR A C 1
ATOM 644 O O . THR A 1 79 ? 16.505 1.872 1.7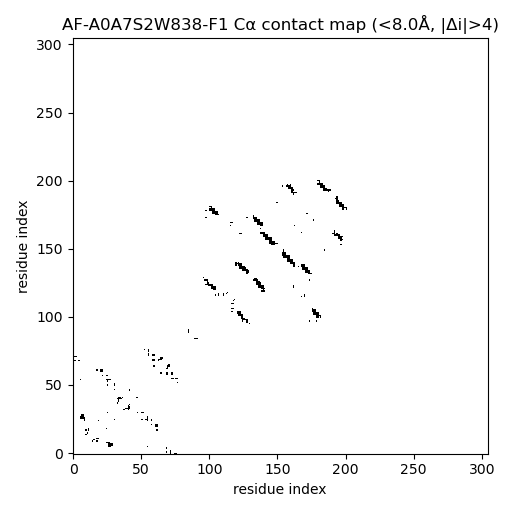58 1.00 89.94 79 THR A O 1
ATOM 647 N N . PHE A 1 80 ? 15.967 0.956 -0.221 1.00 89.31 80 PHE A N 1
ATOM 648 C CA . PHE A 1 80 ? 15.068 2.017 -0.650 1.00 89.31 80 PHE A CA 1
ATOM 649 C C . PHE A 1 80 ? 13.848 2.108 0.268 1.00 89.31 80 PHE A C 1
ATOM 651 O O . PHE A 1 80 ? 13.535 3.193 0.764 1.00 89.31 80 PHE A O 1
ATOM 658 N N . ARG A 1 81 ? 13.213 0.967 0.555 1.00 82.69 81 ARG A N 1
ATOM 659 C CA . ARG A 1 81 ? 12.054 0.870 1.447 1.00 82.69 81 ARG A CA 1
ATOM 660 C C . ARG A 1 81 ? 12.398 1.329 2.861 1.00 82.69 81 ARG A C 1
ATOM 662 O O . ARG A 1 81 ? 11.699 2.178 3.407 1.00 82.69 81 ARG A O 1
ATOM 669 N N . ASP A 1 82 ? 13.521 0.866 3.406 1.00 82.25 82 ASP A N 1
ATOM 670 C CA . ASP A 1 82 ? 14.009 1.293 4.722 1.00 82.25 82 ASP A CA 1
ATOM 671 C C . ASP A 1 82 ? 14.282 2.801 4.776 1.00 82.25 82 ASP A C 1
ATOM 673 O O . ASP A 1 82 ? 14.016 3.465 5.781 1.00 82.25 82 ASP A O 1
ATOM 677 N N . SER A 1 83 ? 14.832 3.364 3.700 1.00 85.50 83 SER A N 1
ATOM 678 C CA . SER A 1 83 ? 15.116 4.799 3.613 1.00 85.50 83 SER A CA 1
ATOM 679 C C . SER A 1 83 ? 13.838 5.628 3.510 1.00 85.50 83 SER A C 1
ATOM 681 O O . SER A 1 83 ? 13.745 6.682 4.143 1.00 85.50 83 SER A O 1
ATOM 683 N N . LEU A 1 84 ? 12.839 5.152 2.759 1.00 81.06 84 LEU A N 1
ATOM 684 C CA . LEU A 1 84 ? 11.522 5.780 2.697 1.00 81.06 84 LEU A CA 1
ATOM 685 C C . LEU A 1 84 ? 10.830 5.759 4.061 1.00 81.06 84 LEU A C 1
ATOM 687 O O . LEU A 1 84 ? 10.386 6.815 4.507 1.00 81.06 84 LEU A O 1
ATOM 691 N N . ALA A 1 85 ? 10.815 4.612 4.742 1.00 74.06 85 ALA A N 1
ATOM 692 C CA . ALA A 1 85 ? 10.228 4.456 6.074 1.00 74.06 85 ALA A CA 1
ATOM 693 C C . ALA A 1 85 ? 10.866 5.410 7.099 1.00 74.06 85 ALA A C 1
ATOM 695 O O . ALA A 1 85 ? 10.181 6.102 7.851 1.00 74.06 85 ALA A O 1
ATOM 696 N N . LYS A 1 86 ? 12.202 5.528 7.085 1.00 77.06 86 LYS A N 1
ATOM 697 C CA . LYS A 1 86 ? 12.939 6.459 7.960 1.00 77.06 86 LYS A CA 1
ATOM 698 C C . LYS A 1 86 ? 12.648 7.926 7.652 1.00 77.06 86 LYS A C 1
ATOM 700 O O . LYS A 1 86 ? 12.571 8.735 8.573 1.00 77.06 86 LYS A O 1
ATOM 705 N N . LYS A 1 87 ? 12.552 8.290 6.370 1.00 74.69 87 LYS A N 1
ATOM 706 C CA . LYS A 1 87 ? 12.363 9.683 5.937 1.00 74.69 87 LYS A CA 1
ATOM 707 C C . LYS A 1 87 ? 10.911 10.143 6.070 1.00 74.69 87 LYS A C 1
ATOM 709 O O . LYS A 1 87 ? 10.670 11.324 6.306 1.00 74.69 87 LYS A O 1
ATOM 714 N N . TYR A 1 88 ? 9.968 9.215 5.947 1.00 66.88 88 TYR A N 1
ATOM 715 C CA . TYR A 1 88 ? 8.532 9.453 6.041 1.00 66.88 88 TYR A CA 1
ATOM 716 C C . TYR A 1 88 ? 7.902 8.511 7.084 1.00 66.88 88 TYR A C 1
ATOM 718 O O . TYR A 1 88 ? 7.096 7.650 6.721 1.00 66.88 88 TYR A O 1
ATOM 726 N N . PRO A 1 89 ? 8.247 8.661 8.380 1.00 53.91 89 PRO A N 1
ATOM 727 C CA . PRO A 1 89 ? 7.711 7.808 9.437 1.00 53.91 89 PRO A CA 1
ATOM 728 C C . PRO A 1 89 ? 6.187 7.962 9.514 1.00 53.91 89 PRO A C 1
ATOM 730 O O . PRO A 1 89 ? 5.673 9.075 9.624 1.00 53.91 89 PRO A O 1
ATOM 733 N N . GLY A 1 90 ? 5.457 6.847 9.424 1.00 51.81 90 GLY A N 1
ATOM 734 C CA . GLY A 1 90 ? 3.987 6.844 9.350 1.00 51.81 90 GLY A CA 1
ATOM 735 C C . GLY A 1 90 ? 3.410 6.869 7.930 1.00 51.81 90 GLY A C 1
ATOM 736 O O . GLY A 1 90 ? 2.201 6.712 7.770 1.00 51.81 90 GLY A O 1
ATOM 737 N N . ASN A 1 91 ? 4.259 6.979 6.902 1.00 49.50 91 ASN A N 1
ATOM 738 C CA . ASN A 1 91 ? 3.899 6.626 5.527 1.00 49.50 91 ASN A CA 1
ATOM 739 C C . ASN A 1 91 ? 4.104 5.120 5.250 1.00 49.50 91 ASN A C 1
ATOM 741 O O . ASN A 1 91 ? 3.831 4.666 4.143 1.00 49.50 91 ASN A O 1
ATOM 745 N N . ASP A 1 92 ? 4.476 4.343 6.281 1.00 46.09 92 ASP A N 1
ATOM 746 C CA . ASP A 1 92 ? 4.454 2.869 6.361 1.00 46.09 92 ASP A CA 1
ATOM 747 C C . ASP A 1 92 ? 3.024 2.292 6.318 1.00 46.09 92 ASP A C 1
ATOM 749 O O . ASP A 1 92 ? 2.708 1.278 6.948 1.00 46.09 92 ASP A O 1
ATOM 753 N N . ARG A 1 93 ? 2.112 2.927 5.576 1.00 51.94 93 ARG A N 1
ATOM 754 C CA . ARG A 1 93 ? 0.966 2.198 5.053 1.00 51.94 93 ARG A CA 1
ATOM 755 C C . ARG A 1 93 ? 1.554 1.255 4.022 1.00 51.94 93 ARG A C 1
ATOM 757 O O . ARG A 1 93 ? 1.739 1.665 2.881 1.00 51.94 93 ARG A O 1
ATOM 764 N N . GLU A 1 94 ? 1.871 0.034 4.460 1.00 49.44 94 GLU A N 1
ATOM 765 C CA . GLU A 1 94 ? 2.035 -1.132 3.592 1.00 49.44 94 GLU A CA 1
ATOM 766 C C . GLU A 1 94 ? 1.153 -0.921 2.360 1.00 49.44 94 GLU A C 1
ATOM 768 O O . GLU A 1 94 ? -0.078 -0.840 2.506 1.00 49.44 94 GLU A O 1
ATOM 773 N N . PRO A 1 95 ? 1.744 -0.686 1.177 1.00 50.09 95 PRO A N 1
ATOM 774 C CA . PRO A 1 95 ? 0.949 -0.420 0.010 1.00 50.09 95 PRO A CA 1
ATOM 775 C C . PRO A 1 95 ? 0.237 -1.728 -0.298 1.00 50.09 95 PRO A C 1
ATOM 777 O O . PRO A 1 95 ? 0.817 -2.665 -0.830 1.00 50.09 95 PRO A O 1
ATOM 780 N N . ASN A 1 96 ? -1.048 -1.754 0.032 1.00 53.03 96 ASN A N 1
ATOM 781 C CA . ASN A 1 96 ? -2.013 -2.692 -0.498 1.00 53.03 96 ASN A CA 1
ATOM 782 C C . ASN A 1 96 ? -2.052 -4.116 0.096 1.00 53.03 96 ASN A C 1
ATOM 784 O O . ASN A 1 96 ? -2.368 -5.042 -0.649 1.00 53.03 96 ASN A O 1
ATOM 788 N N . ASP A 1 97 ? -1.903 -4.311 1.411 1.00 71.06 97 ASP A N 1
ATOM 789 C CA . ASP A 1 97 ? -2.500 -5.514 2.021 1.00 71.06 97 ASP A CA 1
ATOM 790 C C . ASP A 1 97 ? -3.374 -5.220 3.243 1.00 71.06 97 ASP A C 1
ATOM 792 O O . ASP A 1 97 ? -3.024 -5.438 4.406 1.00 71.06 97 ASP A O 1
ATOM 796 N N . LEU A 1 98 ? -4.566 -4.698 2.950 1.00 84.56 98 LEU A N 1
ATOM 797 C CA . LEU A 1 98 ? -5.653 -4.634 3.922 1.00 84.56 98 LEU A CA 1
ATOM 798 C C . LEU A 1 98 ? -6.329 -5.998 4.118 1.00 84.56 98 LEU A C 1
ATOM 800 O O . LEU A 1 98 ? -7.177 -6.118 4.999 1.00 84.56 98 LEU A O 1
ATOM 804 N N . PHE A 1 99 ? -5.971 -7.025 3.341 1.00 79.19 99 PHE A N 1
ATOM 805 C CA . PHE A 1 99 ? -6.614 -8.327 3.427 1.00 79.19 99 PHE A CA 1
ATOM 806 C C . PHE A 1 99 ? -6.426 -8.940 4.819 1.00 79.19 99 PHE A C 1
ATOM 808 O O . PHE A 1 99 ? -5.333 -8.949 5.390 1.00 79.19 99 PHE A O 1
ATOM 815 N N . ASN A 1 100 ? -7.517 -9.468 5.377 1.00 83.56 100 ASN A N 1
ATOM 816 C CA . ASN A 1 100 ? -7.552 -10.094 6.699 1.00 83.56 100 ASN A CA 1
ATOM 817 C C . ASN A 1 100 ? -7.040 -9.207 7.852 1.00 83.56 100 ASN A C 1
ATOM 819 O O . ASN A 1 100 ? -6.470 -9.715 8.826 1.00 83.56 100 ASN A O 1
ATOM 823 N N . LYS A 1 101 ? -7.215 -7.884 7.763 1.00 91.06 101 LYS A N 1
ATOM 824 C CA . LYS A 1 101 ? -6.832 -6.942 8.824 1.00 91.06 101 LYS A CA 1
ATOM 825 C C . LYS A 1 101 ? -8.047 -6.399 9.570 1.00 91.06 101 LYS A C 1
ATOM 827 O O . LYS A 1 101 ? -9.126 -6.241 9.008 1.00 91.06 101 LYS A O 1
ATOM 832 N N . VAL A 1 102 ? -7.816 -6.040 10.833 1.00 94.00 102 VAL A N 1
ATOM 833 C CA . VAL A 1 102 ? -8.708 -5.166 11.604 1.00 94.00 102 VAL A CA 1
ATOM 834 C C . VAL A 1 102 ? -8.281 -3.720 11.378 1.00 94.00 102 VAL A C 1
ATOM 836 O O . VAL A 1 102 ? -7.091 -3.396 11.462 1.00 94.00 102 VAL A O 1
ATOM 839 N N . VAL A 1 103 ? -9.243 -2.851 11.094 1.00 94.19 103 VAL A N 1
ATOM 840 C CA . VAL A 1 103 ? -9.034 -1.438 10.786 1.00 94.19 103 VAL A CA 1
ATOM 841 C C . VAL A 1 103 ? -9.954 -0.557 11.626 1.00 94.19 103 VAL A C 1
ATOM 843 O O . VAL A 1 103 ? -11.068 -0.942 11.969 1.00 94.19 103 VAL A O 1
ATOM 846 N N . ALA A 1 104 ? -9.484 0.644 11.937 1.00 93.88 104 ALA A N 1
ATOM 847 C CA . ALA A 1 104 ? -10.326 1.766 12.322 1.00 93.88 104 ALA A CA 1
ATOM 848 C C . ALA A 1 104 ? -10.536 2.640 11.082 1.00 93.88 104 ALA A C 1
ATOM 850 O O . ALA A 1 104 ? -9.602 2.824 10.293 1.00 93.88 104 ALA A O 1
ATOM 851 N N . VAL A 1 105 ? -11.738 3.177 10.898 1.00 91.81 105 VAL A N 1
ATOM 852 C CA . VAL A 1 105 ? -12.052 4.030 9.746 1.00 91.81 105 VAL A CA 1
ATOM 853 C C . VAL A 1 105 ? -11.977 5.494 10.165 1.00 91.81 105 VAL A C 1
ATOM 855 O O . VAL A 1 105 ? -12.590 5.907 11.143 1.00 91.81 105 VAL A O 1
ATOM 858 N N . GLU A 1 106 ? -11.205 6.290 9.429 1.00 87.75 106 GLU A N 1
ATOM 859 C CA . GLU A 1 106 ? -11.144 7.737 9.628 1.00 87.75 106 GLU A CA 1
ATOM 860 C C . GLU A 1 106 ? -12.466 8.385 9.200 1.00 87.75 106 GLU A C 1
ATOM 862 O O . GLU A 1 106 ? -12.970 8.130 8.095 1.00 87.75 106 GLU A O 1
ATOM 867 N N . ALA A 1 107 ? -13.018 9.225 10.078 1.00 82.88 107 ALA A N 1
ATOM 868 C CA . ALA A 1 107 ? -14.242 9.971 9.821 1.00 82.88 107 ALA A CA 1
ATOM 869 C C . ALA A 1 107 ? -14.060 10.917 8.625 1.00 82.88 107 ALA A C 1
ATOM 871 O O . ALA A 1 107 ? -13.036 11.586 8.479 1.00 82.88 107 ALA A O 1
ATOM 872 N N . SER A 1 108 ? -15.070 10.972 7.766 1.00 81.38 108 SER A N 1
ATOM 873 C CA . SER A 1 108 ? -15.154 11.886 6.637 1.00 81.38 108 SER A CA 1
ATOM 874 C C . SER A 1 108 ? -16.235 12.932 6.904 1.00 81.38 108 SER A C 1
ATOM 876 O O . SER A 1 108 ? -17.281 12.583 7.443 1.00 81.38 108 SER A O 1
ATOM 878 N N . PRO A 1 109 ? -16.067 14.189 6.450 1.00 78.12 109 PRO A N 1
ATOM 879 C CA . PRO A 1 109 ? -17.141 15.187 6.482 1.00 78.12 109 PRO A CA 1
ATOM 880 C C . PRO A 1 109 ? -18.418 14.756 5.742 1.00 78.12 109 PRO A C 1
ATOM 882 O O . PRO A 1 109 ? -19.471 15.351 5.931 1.00 78.12 109 PRO A O 1
ATOM 885 N N . GLN A 1 110 ? -18.307 13.748 4.874 1.00 75.81 110 GLN A N 1
ATOM 886 C CA . GLN A 1 110 ? -19.405 13.178 4.095 1.00 75.81 110 GLN A CA 1
ATOM 887 C C . GLN A 1 110 ? -20.194 12.117 4.877 1.00 75.81 110 GLN A C 1
ATOM 889 O O . GLN A 1 110 ? -21.265 11.705 4.438 1.00 75.81 110 GLN A O 1
ATOM 894 N N . ASP A 1 111 ? -19.668 11.646 6.012 1.00 80.38 111 ASP A N 1
ATOM 895 C CA . ASP A 1 111 ? -20.349 10.647 6.823 1.00 80.38 111 ASP A CA 1
ATOM 896 C C . ASP A 1 111 ? -21.506 11.313 7.573 1.00 80.38 111 ASP A C 1
ATOM 898 O O . ASP A 1 111 ? -21.313 12.205 8.401 1.00 80.38 111 ASP A O 1
ATOM 902 N N . LEU A 1 112 ? -22.727 10.856 7.301 1.00 77.69 112 LEU A N 1
ATOM 903 C CA . LEU A 1 112 ? -23.906 11.333 8.014 1.00 77.69 112 LEU A CA 1
ATOM 904 C C . LEU A 1 112 ? -23.836 10.941 9.504 1.00 77.69 112 LEU A C 1
ATOM 906 O O . LEU A 1 112 ? -23.363 9.840 9.828 1.00 77.69 112 LEU A O 1
ATOM 910 N N . PRO A 1 113 ? -24.349 11.789 10.418 1.00 76.75 113 PRO A N 1
ATOM 911 C CA . PRO A 1 113 ? -24.548 11.413 11.813 1.00 76.75 113 PRO A CA 1
ATOM 912 C C . PRO A 1 113 ? -25.385 10.131 11.903 1.00 76.75 113 PRO A C 1
ATOM 914 O O . PRO A 1 113 ? -26.461 10.043 11.319 1.00 76.75 113 PRO A O 1
ATOM 917 N N . GLY A 1 114 ? -24.871 9.117 12.602 1.00 77.50 114 GLY A N 1
ATOM 918 C CA . GLY A 1 114 ? -25.522 7.805 12.699 1.00 77.50 114 GLY A CA 1
ATOM 919 C C . GLY A 1 114 ? -25.260 6.850 11.526 1.00 77.50 114 GLY A C 1
ATOM 920 O O . GLY A 1 114 ? -25.813 5.752 11.519 1.00 77.50 114 GLY A O 1
ATOM 921 N N . SER A 1 115 ? -24.403 7.210 10.563 1.00 85.50 115 SER A N 1
ATOM 922 C CA . SER A 1 115 ? -23.915 6.270 9.542 1.00 85.50 115 SER A CA 1
ATOM 923 C C . SER A 1 115 ? -23.231 5.051 10.174 1.00 85.50 115 SER A C 1
ATOM 925 O O . SER A 1 115 ? -22.684 5.134 11.273 1.00 85.50 115 SER A O 1
ATOM 927 N N . ARG A 1 116 ? -23.214 3.909 9.469 1.00 86.62 116 ARG A N 1
ATOM 928 C CA . ARG A 1 116 ? -22.571 2.671 9.959 1.00 86.62 116 ARG A CA 1
ATOM 929 C C . ARG A 1 116 ? -21.113 2.909 10.366 1.00 86.62 116 ARG A C 1
ATOM 931 O O . ARG A 1 116 ? -20.697 2.468 11.429 1.00 86.62 116 ARG A O 1
ATOM 938 N N . VAL A 1 117 ? -20.376 3.703 9.586 1.00 88.19 117 VAL A N 1
ATOM 939 C CA . VAL A 1 117 ? -18.985 4.082 9.889 1.00 88.19 117 VAL A CA 1
ATOM 940 C C . VAL A 1 117 ? -18.861 4.821 11.227 1.00 88.19 117 VAL A C 1
ATOM 942 O O . VAL A 1 117 ? -17.900 4.599 11.952 1.00 88.19 117 VAL A O 1
ATOM 945 N N . ALA A 1 118 ? -19.834 5.664 11.580 1.00 86.62 118 ALA A N 1
ATOM 946 C CA . ALA A 1 118 ? -19.833 6.407 12.838 1.00 86.62 118 ALA A CA 1
ATOM 947 C C . ALA A 1 118 ? -20.281 5.571 14.054 1.00 86.62 118 ALA A C 1
ATOM 949 O O . ALA A 1 118 ? -20.028 5.968 15.190 1.00 86.62 118 ALA A O 1
ATOM 950 N N . ARG A 1 119 ? -20.967 4.440 13.839 1.00 88.75 119 ARG A N 1
ATOM 951 C CA . ARG A 1 119 ? -21.515 3.591 14.915 1.00 88.75 119 ARG A CA 1
ATOM 952 C C . ARG A 1 119 ? -20.504 2.600 15.483 1.00 88.75 119 ARG A C 1
ATOM 954 O O . ARG A 1 119 ? -20.649 2.203 16.636 1.00 88.75 119 ARG A O 1
ATOM 961 N N . PHE A 1 120 ? -19.510 2.198 14.696 1.00 92.75 120 PHE A N 1
ATOM 962 C CA . PHE A 1 120 ? -18.550 1.168 15.084 1.00 92.75 120 PHE A CA 1
ATOM 963 C C . PHE A 1 120 ? -17.126 1.719 15.130 1.00 92.75 120 PHE A C 1
ATOM 965 O O . PHE A 1 120 ? -16.709 2.496 14.276 1.00 92.75 120 PHE A O 1
ATOM 972 N N . GLU A 1 121 ? -16.364 1.292 16.136 1.00 92.88 121 GLU A N 1
ATOM 973 C CA . GLU A 1 121 ? -14.977 1.731 16.330 1.00 92.88 121 GLU A CA 1
ATOM 974 C C . GLU A 1 121 ? -13.994 0.947 15.447 1.00 92.88 121 GLU A C 1
ATOM 976 O O . GLU A 1 121 ? -13.011 1.497 14.942 1.00 92.88 121 GLU A O 1
ATOM 981 N N . TYR A 1 122 ? -14.275 -0.342 15.244 1.00 95.62 122 TYR A N 1
ATOM 982 C CA . TYR A 1 122 ? -13.414 -1.260 14.511 1.00 95.62 122 TYR A CA 1
ATOM 983 C C . TYR A 1 122 ? -14.195 -2.063 13.486 1.00 95.62 122 TYR A C 1
ATOM 985 O O . TYR A 1 122 ? -15.363 -2.401 13.674 1.00 95.62 122 TYR A O 1
ATOM 993 N N . PHE A 1 123 ? -13.490 -2.405 12.418 1.00 95.94 123 PHE A N 1
ATOM 994 C CA . PHE A 1 123 ? -14.000 -3.173 11.302 1.00 95.94 123 PHE A CA 1
ATOM 995 C C . PHE A 1 123 ? -12.984 -4.230 10.889 1.00 95.94 123 PHE A C 1
ATOM 997 O O . PHE A 1 123 ? -11.774 -4.029 11.008 1.00 95.94 123 PHE A O 1
ATOM 1004 N N . TYR A 1 124 ? -13.471 -5.333 10.344 1.00 95.06 124 TYR A N 1
ATOM 1005 C CA . TYR A 1 124 ? -12.661 -6.327 9.667 1.00 95.06 124 TYR A CA 1
ATOM 1006 C C . TYR A 1 124 ? -12.781 -6.162 8.156 1.00 95.06 124 TYR A C 1
ATOM 1008 O O . TYR A 1 124 ? -13.870 -5.954 7.622 1.00 95.06 124 TYR A O 1
ATOM 1016 N N . VAL A 1 125 ? -11.655 -6.251 7.457 1.00 93.88 125 VAL A N 1
ATOM 1017 C CA . VAL A 1 125 ? -11.623 -6.134 6.000 1.00 93.88 125 VAL A CA 1
ATOM 1018 C C . VAL A 1 125 ? -12.032 -7.467 5.377 1.00 93.88 125 VAL A C 1
ATOM 1020 O O . VAL A 1 125 ? -11.246 -8.414 5.364 1.00 93.88 125 VAL A O 1
ATOM 1023 N N . LEU A 1 126 ? -13.249 -7.524 4.832 1.00 91.56 126 LEU A N 1
ATOM 1024 C CA . LEU A 1 126 ? -13.759 -8.686 4.099 1.00 91.56 126 LEU A CA 1
ATOM 1025 C C . LEU A 1 126 ? -13.186 -8.754 2.687 1.00 91.56 126 LEU A C 1
ATOM 1027 O O . LEU A 1 126 ? -12.864 -9.822 2.172 1.00 91.56 126 LEU A O 1
ATOM 1031 N N . THR A 1 127 ? -13.093 -7.606 2.020 1.00 89.25 127 THR A N 1
ATOM 1032 C CA . THR A 1 127 ? -12.574 -7.522 0.654 1.00 89.25 127 THR A CA 1
ATOM 1033 C C . THR A 1 127 ? -11.770 -6.254 0.493 1.00 89.25 127 THR A C 1
ATOM 1035 O O . THR A 1 127 ? -12.182 -5.186 0.936 1.00 89.25 127 THR A O 1
ATOM 1038 N N . TYR A 1 128 ? -10.634 -6.376 -0.182 1.00 90.12 128 TYR A N 1
ATOM 1039 C CA . TYR A 1 128 ? -9.806 -5.251 -0.560 1.00 90.12 128 TYR A CA 1
ATOM 1040 C C . TYR A 1 128 ? -9.440 -5.357 -2.039 1.00 90.12 128 TYR A C 1
ATOM 1042 O O . TYR A 1 128 ? -8.910 -6.378 -2.473 1.00 90.12 128 TYR A O 1
ATOM 1050 N N . ILE A 1 129 ? -9.736 -4.302 -2.803 1.00 82.69 129 ILE A N 1
ATOM 1051 C CA . ILE A 1 129 ? -9.382 -4.187 -4.220 1.00 82.69 129 ILE A CA 1
ATOM 1052 C C . ILE A 1 129 ? -8.318 -3.085 -4.354 1.00 82.69 129 ILE A C 1
ATOM 1054 O O . ILE A 1 129 ? -8.667 -1.898 -4.306 1.00 82.69 129 ILE A O 1
ATOM 1058 N N . PRO A 1 130 ? -7.026 -3.447 -4.511 1.00 78.19 130 PRO A N 1
ATOM 1059 C CA . PRO A 1 130 ? -5.917 -2.496 -4.579 1.00 78.19 130 PRO A CA 1
ATOM 1060 C C . PRO A 1 130 ? -6.076 -1.418 -5.646 1.00 78.19 130 PRO A C 1
ATOM 1062 O O . PRO A 1 130 ? -5.907 -0.233 -5.348 1.00 78.19 130 PRO A O 1
ATOM 1065 N N . ASP A 1 131 ? -6.456 -1.820 -6.857 1.00 75.44 131 ASP A N 1
ATOM 1066 C CA . ASP A 1 131 ? -6.533 -0.928 -8.017 1.00 75.44 131 ASP A CA 1
ATOM 1067 C C . ASP A 1 131 ? -7.607 0.149 -7.835 1.00 75.44 131 ASP A C 1
ATOM 1069 O O . ASP A 1 131 ? -7.401 1.313 -8.172 1.00 75.44 131 ASP A O 1
ATOM 1073 N N . LEU A 1 132 ? -8.735 -0.227 -7.225 1.00 77.25 132 LEU A N 1
ATOM 1074 C CA . LEU A 1 132 ? -9.858 0.674 -6.958 1.00 77.25 132 LEU A CA 1
ATOM 1075 C C . LEU A 1 132 ? -9.722 1.422 -5.627 1.00 77.25 132 LEU A C 1
ATOM 1077 O O . LEU A 1 132 ? -10.531 2.300 -5.336 1.00 77.25 132 LEU A O 1
ATOM 1081 N N . GLN A 1 133 ? -8.714 1.090 -4.809 1.00 81.81 133 GLN A N 1
ATOM 1082 C CA . GLN A 1 133 ? -8.552 1.617 -3.449 1.00 81.81 133 GLN A CA 1
ATOM 1083 C C . GLN A 1 133 ? -9.860 1.524 -2.647 1.00 81.81 133 GLN A C 1
ATOM 1085 O O . GLN A 1 133 ? -10.247 2.467 -1.950 1.00 81.81 133 GLN A O 1
ATOM 1090 N N . TRP A 1 134 ? -10.533 0.380 -2.756 1.00 88.56 134 TRP A N 1
ATOM 1091 C CA . TRP A 1 134 ? -11.861 0.125 -2.206 1.00 88.56 134 TRP A CA 1
ATOM 1092 C C . TRP A 1 134 ? -11.821 -1.061 -1.246 1.00 88.56 134 TRP A C 1
ATOM 1094 O O . TRP A 1 134 ? -11.139 -2.056 -1.508 1.00 88.56 134 TRP A O 1
ATOM 1104 N N . CYS A 1 135 ? -12.519 -0.935 -0.121 1.00 93.12 135 CYS A N 1
ATOM 1105 C CA . CYS A 1 135 ? -12.661 -1.975 0.888 1.00 93.12 135 CYS A CA 1
ATOM 1106 C C . CYS A 1 135 ? -14.130 -2.213 1.198 1.00 93.12 135 CYS A C 1
ATOM 1108 O O . CYS A 1 135 ? -14.853 -1.250 1.445 1.00 93.12 135 CYS A O 1
ATOM 1110 N N . ARG A 1 136 ? -14.502 -3.487 1.302 1.00 94.00 136 ARG A N 1
ATOM 1111 C CA . ARG A 1 136 ? -15.725 -3.918 1.970 1.00 94.00 136 ARG A CA 1
ATOM 1112 C C . ARG A 1 136 ? -15.391 -4.353 3.382 1.00 94.00 136 ARG A C 1
ATOM 1114 O O . ARG A 1 136 ? -14.511 -5.199 3.582 1.00 94.00 136 ARG A O 1
ATOM 1121 N N . LEU A 1 137 ? -16.072 -3.758 4.345 1.00 95.00 137 LEU A N 1
ATOM 1122 C CA . LEU A 1 137 ? -15.790 -3.899 5.761 1.00 95.00 137 LEU A CA 1
ATOM 1123 C C . LEU A 1 137 ? -16.976 -4.516 6.496 1.00 95.00 137 LEU A C 1
ATOM 1125 O O . LEU A 1 137 ? -18.105 -4.090 6.286 1.00 95.00 137 LEU A O 1
ATOM 1129 N N . SER A 1 138 ? -16.704 -5.450 7.407 1.00 95.44 138 SER A N 1
ATOM 1130 C CA . SER A 1 138 ? -17.679 -5.927 8.392 1.00 95.44 138 SER A CA 1
ATOM 1131 C C . SER A 1 138 ? -17.417 -5.251 9.742 1.00 95.44 138 SER A C 1
ATOM 1133 O O . SER A 1 138 ? -16.265 -5.243 10.193 1.00 95.44 138 SER A O 1
ATOM 1135 N N . PRO A 1 139 ? -18.424 -4.644 10.391 1.00 96.31 139 PRO A N 1
ATOM 1136 C CA . PRO A 1 139 ? -18.238 -4.013 11.689 1.00 96.31 139 PRO A CA 1
ATOM 1137 C C . PRO A 1 139 ? -17.957 -5.031 12.794 1.00 96.31 139 PRO A C 1
ATOM 1139 O O . PRO A 1 139 ? -18.344 -6.196 12.719 1.00 96.31 139 PRO A O 1
ATOM 1142 N N . MET A 1 140 ? -17.280 -4.575 13.846 1.00 96.12 140 MET A N 1
ATOM 1143 C CA . MET A 1 140 ? -16.960 -5.387 15.018 1.00 96.12 140 MET A CA 1
ATOM 1144 C C . MET A 1 140 ? -17.602 -4.812 16.276 1.00 96.12 140 MET A C 1
ATOM 1146 O O . MET A 1 140 ? -17.631 -3.597 16.472 1.00 96.12 140 MET A O 1
ATOM 1150 N N . GLU A 1 141 ? -18.040 -5.692 17.174 1.00 95.31 141 GLU A N 1
ATOM 1151 C CA . GLU A 1 141 ? -18.632 -5.315 18.457 1.00 95.31 141 GLU A CA 1
ATOM 1152 C C . GLU A 1 141 ? -17.941 -5.997 19.650 1.00 95.31 141 GLU A C 1
ATOM 1154 O O . GLU A 1 141 ? -17.440 -7.128 19.538 1.00 95.31 141 GLU A O 1
ATOM 1159 N N . PRO A 1 142 ? -17.899 -5.329 20.817 1.00 95.88 142 PRO A N 1
ATOM 1160 C CA . PRO A 1 142 ? -17.362 -5.917 22.032 1.00 95.88 142 PRO A CA 1
ATOM 1161 C C . PRO A 1 142 ? -18.336 -6.959 22.601 1.00 95.88 142 PRO A C 1
ATOM 1163 O O . PRO A 1 142 ? -19.503 -6.684 22.866 1.00 95.88 142 PRO A O 1
ATOM 1166 N N . ARG A 1 143 ? -17.840 -8.171 22.859 1.00 94.19 143 ARG A N 1
ATOM 1167 C CA . ARG A 1 143 ? -18.605 -9.304 23.399 1.00 94.19 143 ARG A CA 1
ATOM 1168 C C . ARG A 1 143 ? -17.954 -9.846 24.666 1.00 94.19 143 ARG A C 1
ATOM 1170 O O . ARG A 1 143 ? -17.391 -10.947 24.685 1.00 94.19 143 ARG A O 1
ATOM 1177 N N . GLY A 1 144 ? -18.075 -9.085 25.748 1.00 93.88 144 GLY A N 1
ATOM 1178 C CA . GLY A 1 144 ? -17.486 -9.428 27.042 1.00 93.88 144 GLY A CA 1
ATOM 1179 C C . GLY A 1 144 ? -15.956 -9.426 27.008 1.00 93.88 144 GLY A C 1
ATOM 1180 O O . GLY A 1 144 ? -15.335 -8.781 26.161 1.00 93.88 144 GLY A O 1
ATOM 1181 N N . VAL A 1 145 ? -15.346 -10.161 27.936 1.00 94.75 145 VAL A N 1
ATOM 1182 C CA . VAL A 1 145 ? -13.888 -10.241 28.090 1.00 94.75 145 VAL A CA 1
ATOM 1183 C C . VAL A 1 145 ? -13.383 -11.668 27.918 1.00 94.75 145 VAL A C 1
ATOM 1185 O O . VAL A 1 145 ? -14.111 -12.634 28.156 1.00 94.75 145 VAL A O 1
ATOM 1188 N N . PHE A 1 146 ? -12.124 -11.816 27.515 1.00 92.88 146 PHE A N 1
ATOM 1189 C CA . PHE A 1 146 ? -11.491 -13.128 27.453 1.00 92.88 146 PHE A CA 1
ATOM 1190 C C . PHE A 1 146 ? -11.317 -13.725 28.861 1.00 92.88 146 PHE A C 1
ATOM 1192 O O . PHE A 1 146 ? -10.900 -13.018 29.786 1.00 92.88 146 PHE A O 1
ATOM 1199 N N . PRO A 1 147 ? -11.573 -15.035 29.033 1.00 91.25 147 PRO A N 1
ATOM 1200 C CA . PRO A 1 147 ? -11.397 -15.708 30.315 1.00 91.25 147 PRO A CA 1
ATOM 1201 C C . PRO A 1 147 ? -9.912 -15.808 30.687 1.00 91.25 147 PRO A C 1
ATOM 1203 O O . PRO A 1 147 ? -9.047 -15.775 29.813 1.00 91.25 147 PRO A O 1
ATOM 1206 N N . GLU A 1 148 ? -9.602 -16.035 31.965 1.00 88.44 148 GLU A N 1
ATOM 1207 C CA . GLU A 1 148 ? -8.211 -16.147 32.450 1.00 88.44 148 GLU A CA 1
ATOM 1208 C C . GLU A 1 148 ? -7.381 -17.198 31.696 1.00 88.44 148 GLU A C 1
ATOM 1210 O O . GLU A 1 148 ? -6.204 -16.994 31.395 1.00 88.44 148 GLU A O 1
ATOM 1215 N N . ARG A 1 149 ? -8.025 -18.295 31.281 1.00 85.94 149 ARG A N 1
ATOM 1216 C CA . ARG A 1 149 ? -7.405 -19.362 30.477 1.00 85.94 149 ARG A CA 1
ATOM 1217 C C . ARG A 1 149 ? -6.927 -18.928 29.083 1.00 85.94 149 ARG A C 1
ATOM 1219 O O . ARG A 1 149 ? -6.216 -19.689 28.439 1.00 85.94 149 ARG A O 1
ATOM 1226 N N . ALA A 1 150 ? -7.310 -17.744 28.595 1.00 79.81 150 ALA A N 1
ATOM 1227 C CA . ALA A 1 150 ? -6.875 -17.213 27.297 1.00 79.81 150 ALA A CA 1
ATOM 1228 C C . ALA A 1 150 ? -5.410 -16.720 27.300 1.00 79.81 150 ALA A C 1
ATOM 1230 O O . ALA A 1 150 ? -4.891 -16.280 26.271 1.00 79.81 150 ALA A O 1
ATOM 1231 N N . GLY A 1 151 ? -4.734 -16.812 28.450 1.00 82.06 151 GLY A N 1
ATOM 1232 C CA . GLY A 1 151 ? -3.335 -16.447 28.632 1.00 82.06 151 GLY A CA 1
ATOM 1233 C C . GLY A 1 151 ? -3.156 -14.986 29.040 1.00 82.06 151 GLY A C 1
ATOM 1234 O O . GLY A 1 151 ? -4.020 -14.144 28.802 1.00 82.06 151 GLY A O 1
ATOM 1235 N N . ALA A 1 152 ? -1.996 -14.677 29.625 1.00 80.12 152 ALA A N 1
ATOM 1236 C CA . ALA A 1 152 ? -1.726 -13.404 30.303 1.00 80.12 152 ALA A CA 1
ATOM 1237 C C . ALA A 1 152 ? -1.959 -12.146 29.443 1.00 80.12 152 ALA A C 1
ATOM 1239 O O . ALA A 1 152 ? -2.287 -11.092 29.970 1.00 80.12 152 ALA A O 1
ATOM 1240 N N . THR A 1 153 ? -1.795 -12.239 28.119 1.00 82.62 153 THR A N 1
ATOM 1241 C CA . THR A 1 153 ? -1.997 -11.097 27.209 1.00 82.62 153 THR A CA 1
ATOM 1242 C C . THR A 1 153 ? -3.466 -10.855 26.852 1.00 82.62 153 THR A C 1
ATOM 1244 O O . THR A 1 153 ? -3.809 -9.739 26.484 1.00 82.62 153 THR A O 1
ATOM 1247 N N . ALA A 1 15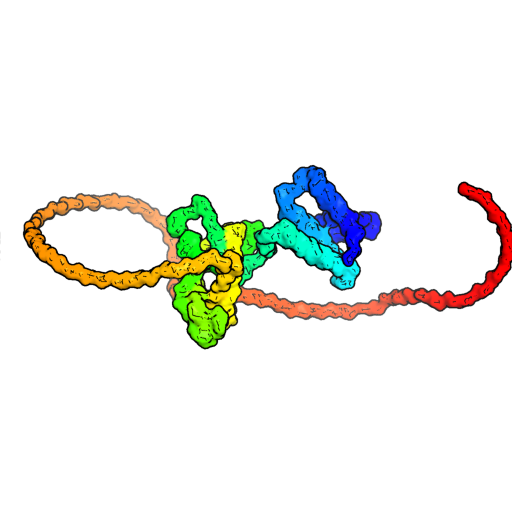4 ? -4.312 -11.890 26.873 1.00 85.69 154 ALA A N 1
ATOM 1248 C CA . ALA A 1 154 ? -5.719 -11.772 26.480 1.00 85.69 154 ALA A CA 1
ATOM 1249 C C . ALA A 1 154 ? -6.660 -11.726 27.686 1.00 85.69 154 ALA A C 1
ATOM 1251 O O . ALA A 1 154 ? -7.667 -11.039 27.616 1.00 85.69 154 ALA A O 1
ATOM 1252 N N . ALA A 1 155 ? -6.345 -12.430 28.775 1.00 89.50 155 ALA A N 1
ATOM 1253 C CA . ALA A 1 155 ? -7.178 -12.506 29.971 1.00 89.50 155 ALA A CA 1
ATOM 1254 C C . ALA A 1 155 ? -7.648 -11.119 30.449 1.00 89.50 155 ALA A C 1
ATOM 1256 O O . ALA A 1 155 ? -6.843 -10.203 30.618 1.00 89.50 155 ALA A O 1
ATOM 1257 N N . GLY A 1 156 ? -8.961 -10.965 30.640 1.00 90.25 156 GLY A N 1
ATOM 1258 C CA . GLY A 1 156 ? -9.584 -9.712 31.079 1.00 90.25 156 GLY A CA 1
ATOM 1259 C C . GLY A 1 156 ? -9.666 -8.609 30.016 1.00 90.25 156 GLY A C 1
ATOM 1260 O O . GLY A 1 156 ? -10.253 -7.566 30.282 1.00 90.25 156 GLY A O 1
ATOM 1261 N N . GLN A 1 157 ? -9.119 -8.817 28.815 1.00 92.94 157 GLN A N 1
ATOM 1262 C CA . GLN A 1 157 ? -9.249 -7.876 27.702 1.00 92.94 157 GLN A CA 1
ATOM 1263 C C . GLN A 1 157 ? -10.574 -8.070 26.966 1.00 92.94 157 G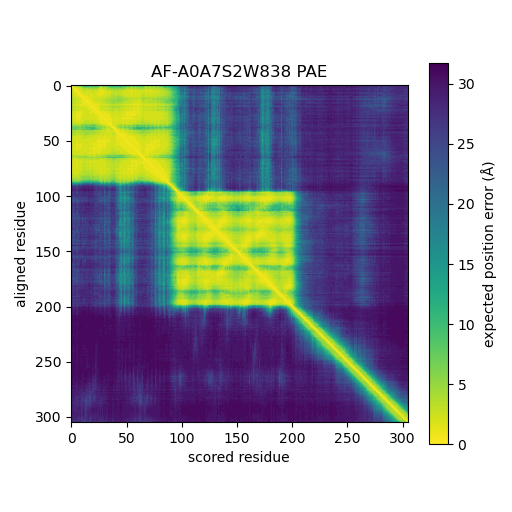LN A C 1
ATOM 1265 O O . GLN A 1 157 ? -11.103 -9.183 26.905 1.00 92.94 157 GLN A O 1
ATOM 1270 N N . THR A 1 158 ? -11.080 -6.993 26.363 1.00 95.19 158 THR A N 1
ATOM 1271 C CA . THR A 1 158 ? -12.287 -7.019 25.532 1.00 95.19 158 THR A CA 1
ATOM 1272 C C . THR A 1 158 ? -12.123 -7.986 24.369 1.00 95.19 158 THR A C 1
ATOM 1274 O O . THR A 1 158 ? -11.136 -7.942 23.629 1.00 95.19 158 THR A O 1
ATOM 1277 N N . ARG A 1 159 ? -13.126 -8.841 24.195 1.00 94.75 159 ARG A N 1
ATOM 1278 C CA . ARG A 1 159 ? -13.233 -9.740 23.054 1.00 94.75 159 ARG A CA 1
ATOM 1279 C C . ARG A 1 159 ? -14.055 -9.069 21.962 1.00 94.75 159 ARG A C 1
ATOM 1281 O O . ARG A 1 159 ? -15.225 -8.779 22.186 1.00 94.75 159 ARG A O 1
ATOM 1288 N N . TRP A 1 160 ? -13.466 -8.878 20.791 1.00 96.44 160 TRP A N 1
ATOM 1289 C CA . TRP A 1 160 ? -14.140 -8.303 19.629 1.00 96.44 160 TRP A CA 1
ATOM 1290 C C . TRP A 1 160 ? -14.564 -9.403 18.660 1.00 96.44 160 TRP A C 1
ATOM 1292 O O . TRP A 1 160 ? -13.785 -10.321 18.392 1.00 96.44 160 TRP A O 1
ATOM 1302 N N . MET A 1 161 ? -15.788 -9.321 18.146 1.00 95.44 161 MET A N 1
ATOM 1303 C CA . MET A 1 161 ? -16.327 -10.263 17.157 1.00 95.44 161 MET A CA 1
ATOM 1304 C C . MET A 1 161 ? -17.023 -9.504 16.030 1.00 95.44 161 MET A C 1
ATOM 1306 O O . MET A 1 161 ? -17.425 -8.358 16.232 1.00 95.44 161 MET A O 1
ATOM 1310 N N . LEU A 1 162 ? -17.145 -10.133 14.860 1.00 94.81 162 LEU A N 1
ATOM 1311 C CA . LEU A 1 162 ? -17.880 -9.548 13.740 1.00 94.81 162 LEU A CA 1
ATOM 1312 C C . LEU A 1 162 ? -19.368 -9.451 14.078 1.00 94.81 162 LEU A C 1
ATOM 1314 O O . LEU A 1 162 ? -19.939 -10.346 14.710 1.00 94.81 162 LEU A O 1
ATOM 1318 N N . VAL A 1 163 ? -19.988 -8.356 13.653 1.00 94.06 163 VAL A N 1
ATOM 1319 C CA . VAL A 1 163 ? -21.443 -8.232 13.646 1.00 94.06 163 VAL A CA 1
ATOM 1320 C C . VAL A 1 163 ? -21.972 -9.113 12.518 1.00 94.06 163 VAL A C 1
ATOM 1322 O O . VAL A 1 163 ? -21.488 -9.059 11.390 1.00 94.06 163 VAL A O 1
ATOM 1325 N N . VAL A 1 164 ? -22.953 -9.956 12.833 1.00 86.69 164 VAL A N 1
ATOM 1326 C CA . VAL A 1 164 ? -23.520 -10.904 11.869 1.00 86.69 164 VAL A CA 1
ATOM 1327 C C . VAL A 1 164 ? -24.585 -10.202 11.030 1.00 86.69 164 VAL A C 1
ATOM 1329 O O . VAL A 1 164 ? -25.555 -9.691 11.586 1.00 86.69 164 VAL A O 1
ATOM 1332 N N . GLY A 1 165 ? -24.435 -10.251 9.706 1.00 82.44 165 GLY A N 1
ATOM 1333 C CA . GLY A 1 165 ? -25.424 -9.765 8.742 1.00 82.44 165 GLY A CA 1
ATOM 1334 C C . GLY A 1 165 ? -24.799 -8.893 7.655 1.00 82.44 165 GLY A C 1
ATOM 1335 O O . GLY A 1 165 ? -24.123 -7.916 7.963 1.00 82.44 165 GLY A O 1
ATOM 1336 N N . GLU A 1 166 ? -25.065 -9.230 6.389 1.00 79.25 166 GLU A N 1
ATOM 1337 C CA . GLU A 1 166 ? -24.556 -8.488 5.220 1.00 79.25 166 GLU A CA 1
ATOM 1338 C C . GLU A 1 166 ? -25.044 -7.034 5.202 1.00 79.25 166 GLU A C 1
ATOM 1340 O O . GLU A 1 166 ? -24.336 -6.147 4.733 1.00 79.25 166 GLU A O 1
ATOM 1345 N N . ASP A 1 167 ? -26.225 -6.767 5.772 1.00 84.50 167 ASP A N 1
ATOM 1346 C CA . ASP A 1 167 ? -26.783 -5.418 5.844 1.00 84.50 167 ASP A CA 1
ATOM 1347 C C . ASP A 1 167 ? -25.863 -4.455 6.600 1.00 84.50 167 ASP A C 1
ATOM 1349 O O . ASP A 1 167 ? -25.871 -3.266 6.305 1.00 84.50 167 ASP A O 1
ATOM 1353 N N . GLU A 1 168 ? -25.058 -4.941 7.548 1.00 88.00 168 GLU A N 1
ATOM 1354 C CA . GLU A 1 168 ? -24.155 -4.118 8.355 1.00 88.00 168 GLU A CA 1
ATOM 1355 C C . GLU A 1 168 ? -22.820 -3.803 7.668 1.00 88.00 168 GLU A C 1
ATOM 1357 O O . GLU A 1 168 ? -22.060 -2.965 8.163 1.00 88.00 168 GLU A O 1
ATOM 1362 N N . GLU A 1 169 ? -22.536 -4.423 6.522 1.00 93.19 169 GLU A N 1
ATOM 1363 C CA . GLU A 1 169 ? -21.301 -4.198 5.779 1.00 93.19 169 GLU A CA 1
ATOM 1364 C C . GLU A 1 169 ? -21.225 -2.777 5.209 1.00 93.19 169 GLU A C 1
ATOM 1366 O O . GLU A 1 169 ? -22.226 -2.141 4.864 1.00 93.19 169 GLU A O 1
ATOM 1371 N N . VAL A 1 170 ? -20.003 -2.252 5.121 1.00 92.81 170 VAL A N 1
ATOM 1372 C CA . VAL A 1 170 ? -19.762 -0.880 4.674 1.00 92.81 170 VAL A CA 1
ATOM 1373 C C . VAL A 1 170 ? -18.640 -0.832 3.658 1.00 92.81 170 VAL A C 1
ATOM 1375 O O . VAL A 1 170 ? -17.551 -1.365 3.874 1.00 92.81 170 VAL A O 1
ATOM 1378 N N . ASP A 1 171 ? -18.901 -0.127 2.567 1.00 92.75 171 ASP A N 1
ATOM 1379 C CA . ASP A 1 171 ? -17.932 0.110 1.514 1.00 92.75 171 ASP A CA 1
ATOM 1380 C C . ASP A 1 171 ? -17.234 1.452 1.751 1.00 92.75 171 ASP A C 1
ATOM 1382 O O . ASP A 1 171 ? -17.869 2.507 1.829 1.00 92.75 171 ASP A O 1
ATOM 1386 N N . VAL A 1 172 ? -15.908 1.427 1.876 1.00 90.00 172 VAL A N 1
ATOM 1387 C CA . VAL A 1 172 ? -15.107 2.629 2.138 1.00 90.00 172 VAL A CA 1
ATOM 1388 C C . VAL A 1 172 ? -13.874 2.683 1.249 1.00 90.00 172 VAL A C 1
ATOM 1390 O O . VAL A 1 172 ? -13.361 1.672 0.767 1.00 90.00 172 VAL A O 1
ATOM 1393 N N . SER A 1 173 ? -13.334 3.888 1.064 1.00 87.75 173 SER A N 1
ATOM 1394 C CA . SER A 1 173 ? -12.007 4.021 0.466 1.00 87.75 173 SER A CA 1
ATOM 1395 C C . SER A 1 173 ? -10.948 3.421 1.394 1.00 87.75 173 SER A C 1
ATOM 1397 O O . SER A 1 173 ? -10.876 3.765 2.575 1.00 87.75 173 SER A O 1
ATOM 1399 N N . ALA A 1 174 ? -10.054 2.606 0.837 1.00 87.12 174 ALA A N 1
ATOM 1400 C CA . ALA A 1 174 ? -8.896 2.032 1.523 1.00 87.12 174 ALA A CA 1
ATOM 1401 C C . ALA A 1 174 ? -8.023 3.100 2.203 1.00 87.12 174 ALA A C 1
ATOM 1403 O O . ALA A 1 174 ? -7.425 2.858 3.249 1.00 87.12 174 ALA A O 1
ATOM 1404 N N . ARG A 1 175 ? -8.005 4.324 1.660 1.00 84.44 175 ARG A N 1
ATOM 1405 C CA . ARG A 1 175 ? -7.276 5.467 2.232 1.00 84.44 175 ARG A CA 1
ATOM 1406 C C . ARG A 1 175 ? -7.820 5.924 3.584 1.00 84.44 175 ARG A C 1
ATOM 1408 O O . ARG A 1 175 ? -7.091 6.574 4.327 1.00 84.44 175 ARG A O 1
ATOM 1415 N N . ARG A 1 176 ? -9.073 5.591 3.900 1.00 87.81 176 ARG A N 1
ATOM 1416 C CA . ARG A 1 176 ? -9.706 5.867 5.195 1.00 87.81 176 ARG A CA 1
ATOM 1417 C C . ARG A 1 176 ? -9.443 4.762 6.217 1.00 87.81 176 ARG A C 1
ATOM 1419 O O . ARG A 1 176 ? -9.722 4.952 7.392 1.00 87.81 176 ARG A O 1
ATOM 1426 N N . CYS A 1 177 ? -8.913 3.614 5.796 1.00 90.75 177 CYS A N 1
ATOM 1427 C CA . CYS A 1 177 ? -8.656 2.486 6.683 1.00 90.75 177 CYS A CA 1
ATOM 1428 C C . CYS A 1 177 ? -7.299 2.645 7.373 1.00 90.75 177 CYS A C 1
ATOM 1430 O O . CYS A 1 177 ? -6.249 2.729 6.727 1.00 90.75 177 CYS A O 1
ATOM 1432 N N . ARG A 1 178 ? -7.297 2.669 8.702 1.00 89.75 178 ARG A N 1
ATOM 1433 C CA . ARG A 1 178 ? -6.090 2.629 9.527 1.00 89.75 178 ARG A CA 1
ATOM 1434 C C . ARG A 1 178 ? -5.993 1.259 10.180 1.00 89.75 178 ARG A C 1
ATOM 1436 O O . ARG A 1 178 ? -6.812 0.927 11.029 1.00 89.75 178 ARG A O 1
ATOM 1443 N N . VAL A 1 179 ? -4.992 0.469 9.796 1.00 89.62 179 VAL A N 1
ATOM 1444 C CA . VAL A 1 179 ? -4.769 -0.862 10.378 1.00 89.62 179 VAL A CA 1
ATOM 1445 C C . VAL A 1 179 ? -4.510 -0.740 11.876 1.00 89.62 179 VAL A C 1
ATOM 1447 O O . VAL A 1 179 ? -3.697 0.074 12.321 1.00 89.62 179 VAL A O 1
ATOM 1450 N N . VAL A 1 180 ? -5.204 -1.566 12.653 1.00 91.19 180 VAL A N 1
ATOM 1451 C CA . VAL A 1 180 ? -5.055 -1.646 14.104 1.00 91.19 180 VAL A CA 1
ATOM 1452 C C . VAL A 1 180 ? -4.383 -2.963 14.453 1.00 91.19 180 VAL A C 1
ATOM 1454 O O . VAL A 1 180 ? -4.706 -4.026 13.914 1.00 91.19 180 VAL A O 1
ATOM 1457 N N . LYS A 1 181 ? -3.418 -2.898 15.373 1.00 90.31 181 LYS A N 1
ATOM 1458 C CA . LYS A 1 181 ? -2.719 -4.091 15.836 1.00 90.31 181 LYS A CA 1
ATOM 1459 C C . LYS A 1 181 ? -3.720 -5.006 16.537 1.00 90.31 181 LYS A C 1
ATOM 1461 O O . LYS A 1 181 ? -4.327 -4.628 17.532 1.00 90.31 181 LYS A O 1
ATOM 1466 N N . SER A 1 182 ? -3.876 -6.213 16.020 1.00 91.94 182 SER A N 1
ATOM 1467 C CA . SER A 1 182 ? -4.873 -7.166 16.496 1.00 91.94 182 SER A CA 1
ATOM 1468 C C . SER A 1 182 ? -4.331 -8.591 16.458 1.00 91.94 182 SER A C 1
ATOM 1470 O O . SER A 1 182 ? -3.302 -8.872 15.837 1.00 91.94 182 SER A O 1
ATOM 1472 N N . ARG A 1 183 ? -4.996 -9.495 17.179 1.00 90.25 183 ARG A N 1
ATOM 1473 C CA . ARG A 1 183 ? -4.655 -10.917 17.234 1.00 90.25 183 ARG A CA 1
ATOM 1474 C C . ARG A 1 183 ? -5.923 -11.763 17.280 1.00 90.25 183 ARG A C 1
ATOM 1476 O O . ARG A 1 183 ? -6.697 -11.631 18.222 1.00 90.25 183 ARG A O 1
ATOM 1483 N N . ALA A 1 184 ? -6.066 -12.670 16.318 1.00 89.88 184 ALA A N 1
ATOM 1484 C CA . ALA A 1 184 ? -7.041 -13.757 16.354 1.00 89.88 184 ALA A CA 1
ATOM 1485 C C . ALA A 1 184 ? -6.679 -14.756 17.468 1.00 89.88 184 ALA A C 1
ATOM 1487 O O . ALA A 1 184 ? -5.533 -15.218 17.553 1.00 89.88 184 ALA A O 1
ATOM 1488 N N . VAL A 1 185 ? -7.627 -15.055 18.355 1.00 86.94 185 VAL A N 1
ATOM 1489 C CA . VAL A 1 185 ? -7.389 -15.842 19.574 1.00 86.94 185 VAL A CA 1
ATOM 1490 C C . VAL A 1 185 ? -7.808 -17.304 19.409 1.00 86.94 185 VAL A C 1
ATOM 1492 O O . VAL A 1 185 ? -7.079 -18.180 19.877 1.00 86.94 185 VAL A O 1
ATOM 1495 N N . LYS A 1 186 ? -8.911 -17.598 18.711 1.00 83.88 186 LYS A N 1
ATOM 1496 C CA . LYS A 1 186 ? -9.350 -18.974 18.423 1.00 83.88 186 LYS A CA 1
ATOM 1497 C C . LYS A 1 186 ? -8.610 -19.606 17.246 1.00 83.88 186 LYS A C 1
ATOM 1499 O O . LYS A 1 186 ? -8.494 -20.829 17.214 1.00 83.88 186 LYS A O 1
ATOM 1504 N N . ARG A 1 187 ? -8.077 -18.794 16.325 1.00 78.56 187 ARG A N 1
ATOM 1505 C CA . ARG A 1 187 ? -7.343 -19.236 15.119 1.00 78.56 187 ARG A CA 1
ATOM 1506 C C . ARG A 1 187 ? -8.184 -20.135 14.209 1.00 78.56 187 ARG A C 1
ATOM 1508 O O . ARG A 1 187 ? -7.709 -21.140 13.681 1.00 78.56 187 ARG A O 1
ATOM 1515 N N . THR A 1 188 ? -9.448 -19.779 14.064 1.00 83.38 188 THR A N 1
ATOM 1516 C CA . THR A 1 188 ? -10.373 -20.388 13.113 1.00 83.38 188 THR A CA 1
ATOM 1517 C C . THR A 1 188 ? -10.077 -19.910 11.691 1.00 83.38 188 THR A C 1
ATOM 1519 O O . THR A 1 188 ? -9.422 -18.892 11.48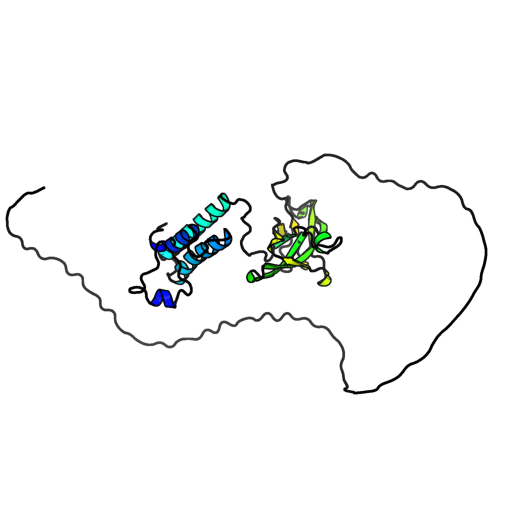0 1.00 83.38 188 THR A O 1
ATOM 1522 N N . THR A 1 189 ? -10.547 -20.657 10.692 1.00 76.69 189 THR A N 1
ATOM 1523 C CA . THR A 1 189 ? -10.475 -20.234 9.282 1.00 76.69 189 THR A CA 1
ATOM 1524 C C . THR A 1 189 ? -11.615 -19.306 8.878 1.00 76.69 189 THR A C 1
ATOM 1526 O O . THR A 1 189 ? -11.608 -18.800 7.762 1.00 76.69 189 THR A O 1
ATOM 1529 N N . ASP A 1 190 ? -12.613 -19.156 9.743 1.00 82.25 190 ASP A N 1
ATOM 1530 C CA . ASP A 1 190 ? -13.844 -18.428 9.483 1.00 82.25 190 ASP A CA 1
ATOM 1531 C C . ASP A 1 190 ? -13.902 -17.199 10.391 1.00 82.25 190 ASP A C 1
ATOM 1533 O O . ASP A 1 190 ? -13.950 -17.330 11.615 1.00 82.25 190 ASP A O 1
ATOM 1537 N N . ALA A 1 191 ? -13.854 -16.011 9.787 1.00 81.56 191 ALA A N 1
ATOM 1538 C CA . ALA A 1 191 ? -13.759 -14.752 10.514 1.00 81.56 191 ALA A CA 1
ATOM 1539 C C . ALA A 1 191 ? -14.999 -14.481 11.384 1.00 81.56 191 ALA A C 1
ATOM 1541 O O . ALA A 1 191 ? -14.856 -13.874 12.445 1.00 81.56 191 ALA A O 1
ATOM 1542 N N . ASP A 1 192 ? -16.167 -15.007 10.999 1.00 84.88 192 ASP A N 1
ATOM 1543 C CA . ASP A 1 192 ? -17.429 -14.849 11.735 1.00 84.88 192 ASP A CA 1
ATOM 1544 C C . ASP A 1 192 ? -17.400 -15.556 13.100 1.00 84.88 192 ASP A C 1
ATOM 1546 O O . ASP A 1 192 ? -18.081 -15.159 14.047 1.00 84.88 192 ASP A O 1
ATOM 1550 N N . HIS A 1 193 ? -16.582 -16.605 13.224 1.00 86.38 193 HIS A N 1
ATOM 1551 C CA . HIS A 1 193 ? -16.435 -17.400 14.445 1.00 86.38 193 HIS A CA 1
ATOM 1552 C C . HIS A 1 193 ? -15.175 -17.050 15.255 1.00 86.38 193 HIS A C 1
ATOM 1554 O O . HIS A 1 193 ? -14.956 -17.615 16.340 1.00 86.38 193 HIS A O 1
ATOM 1560 N N . GLU A 1 194 ? -14.349 -16.141 14.735 1.00 89.62 194 GLU A N 1
ATOM 1561 C CA . GLU A 1 194 ? -13.088 -15.728 15.335 1.00 89.62 194 GLU A CA 1
ATOM 1562 C C . GLU A 1 194 ? -13.298 -14.739 16.488 1.00 89.62 194 GLU A C 1
ATOM 1564 O O . GLU A 1 194 ? -14.272 -13.991 16.553 1.00 89.62 194 GLU A O 1
ATOM 1569 N N . GLU A 1 195 ? -12.352 -14.729 17.424 1.00 93.06 195 GLU A N 1
ATOM 1570 C CA . GLU A 1 195 ? -12.347 -13.800 18.546 1.00 93.06 195 GLU A CA 1
ATOM 1571 C C . GLU A 1 195 ? -11.083 -12.957 18.495 1.00 93.06 195 GLU A C 1
ATOM 1573 O O . GLU A 1 195 ? -9.966 -13.469 18.606 1.00 93.06 195 GLU A O 1
ATOM 1578 N N . TRP A 1 196 ? -11.257 -11.651 18.344 1.00 93.50 196 TRP A N 1
ATOM 1579 C CA . TRP A 1 196 ? -10.152 -10.732 18.147 1.00 93.50 196 TRP A CA 1
ATOM 1580 C C . TRP A 1 196 ? -9.810 -10.001 19.438 1.00 93.50 196 TRP A C 1
ATOM 1582 O O . TRP A 1 196 ? -10.663 -9.429 20.118 1.00 93.50 196 TRP A O 1
ATOM 1592 N N . LEU A 1 197 ? -8.519 -9.999 19.758 1.00 94.19 197 LEU A N 1
ATOM 1593 C CA . LEU A 1 197 ? -7.922 -9.086 20.719 1.00 94.19 197 LEU A CA 1
ATOM 1594 C C . LEU A 1 197 ? -7.363 -7.887 19.956 1.00 94.19 197 LEU A C 1
ATOM 1596 O O . LEU A 1 197 ? -6.453 -8.052 19.141 1.00 94.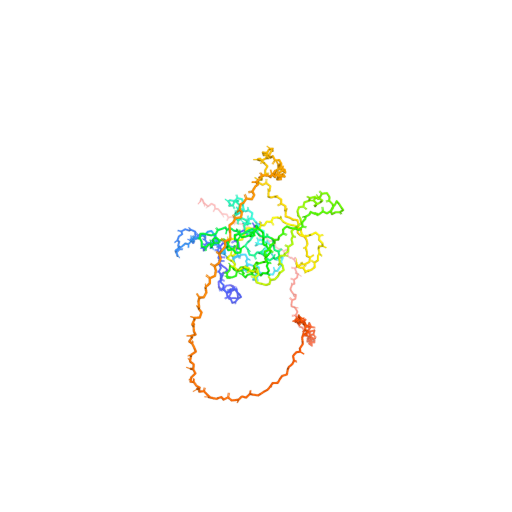19 197 LEU A O 1
ATOM 1600 N N . ILE A 1 198 ? -7.863 -6.691 20.250 1.00 93.56 198 ILE A N 1
ATOM 1601 C CA . ILE A 1 198 ? -7.310 -5.441 19.727 1.00 93.56 198 ILE A CA 1
ATOM 1602 C C . ILE A 1 198 ? -6.281 -4.924 20.730 1.00 93.56 198 ILE A C 1
ATOM 1604 O O . ILE A 1 198 ? -6.570 -4.776 21.915 1.00 93.56 198 ILE A O 1
ATOM 1608 N N . LEU A 1 199 ? -5.050 -4.718 20.267 1.00 87.75 199 LEU A N 1
ATOM 1609 C CA . LEU A 1 199 ? -3.930 -4.314 21.106 1.00 87.75 199 LEU A CA 1
ATOM 1610 C C . LEU A 1 199 ? -3.809 -2.786 21.100 1.00 87.75 199 LEU A C 1
ATOM 1612 O O . LEU A 1 199 ? -3.828 -2.187 20.021 1.00 87.75 199 LEU A O 1
ATOM 1616 N N . PRO A 1 200 ? -3.619 -2.146 22.268 1.00 79.12 200 PRO A N 1
ATOM 1617 C CA . PRO A 1 200 ? -3.435 -0.707 22.327 1.00 79.12 200 PRO A CA 1
ATOM 1618 C C . PRO A 1 200 ? -2.204 -0.307 21.508 1.00 79.12 200 PRO A C 1
ATOM 1620 O O . PRO A 1 200 ? -1.119 -0.883 21.643 1.00 79.12 200 PRO A O 1
ATOM 1623 N N . SER A 1 201 ? -2.371 0.693 20.646 1.00 64.25 201 SER A N 1
ATOM 1624 C CA . SER A 1 201 ? -1.257 1.340 19.960 1.00 64.25 201 SER A CA 1
ATOM 1625 C C . SER A 1 201 ? -0.306 1.931 21.003 1.00 64.25 201 SER A C 1
ATOM 1627 O O . SER A 1 201 ? -0.734 2.620 21.929 1.00 64.25 201 SER A O 1
ATOM 1629 N N . SER A 1 202 ? 0.998 1.674 20.864 1.00 49.22 202 SER A N 1
ATOM 1630 C CA . SER A 1 202 ? 2.048 2.084 21.814 1.00 49.22 202 SER A CA 1
ATOM 1631 C C . SER A 1 202 ? 2.168 3.600 22.030 1.00 49.22 202 SER A C 1
ATOM 1633 O O . SER A 1 202 ? 2.961 4.036 22.860 1.00 49.22 202 SER A O 1
ATOM 1635 N N . THR A 1 203 ? 1.377 4.400 21.320 1.00 44.12 203 THR A N 1
ATOM 1636 C CA . THR A 1 203 ? 1.307 5.861 21.391 1.00 44.12 203 THR A CA 1
ATOM 1637 C C . THR A 1 203 ? 0.484 6.407 22.564 1.00 44.12 203 THR A C 1
ATOM 1639 O O . THR A 1 203 ? 0.445 7.616 22.747 1.00 44.12 203 THR A O 1
ATOM 1642 N N . ALA A 1 204 ? -0.133 5.562 23.395 1.00 37.75 204 ALA A N 1
ATOM 1643 C CA . ALA A 1 204 ? -0.895 6.000 24.569 1.00 37.75 204 ALA A CA 1
ATOM 1644 C C . ALA A 1 204 ? -0.258 5.517 25.884 1.00 37.75 204 ALA A C 1
ATOM 1646 O O . ALA A 1 204 ? -0.855 4.772 26.657 1.00 37.75 204 ALA A O 1
ATOM 1647 N N . ARG A 1 205 ? 0.978 5.945 26.163 1.00 36.19 205 ARG A N 1
ATOM 1648 C CA . ARG A 1 205 ? 1.521 5.934 27.529 1.00 36.19 205 ARG A CA 1
ATOM 1649 C C . ARG A 1 205 ? 1.537 7.373 28.039 1.00 36.19 205 ARG A C 1
ATOM 1651 O O . ARG A 1 205 ? 2.534 8.067 27.906 1.00 36.19 205 ARG A O 1
ATOM 1658 N N . GLY A 1 206 ? 0.406 7.822 28.581 1.00 39.19 206 GLY A N 1
ATOM 1659 C CA . GLY A 1 206 ? 0.332 9.127 29.239 1.00 39.19 206 GLY A CA 1
ATOM 1660 C C . GLY A 1 206 ? -1.024 9.813 29.172 1.00 39.19 206 GLY A C 1
ATOM 1661 O O . GLY A 1 206 ? -1.107 10.881 28.592 1.00 39.19 206 GLY A O 1
ATOM 1662 N N . GLN A 1 207 ? -2.058 9.208 29.762 1.00 34.44 207 GLN A N 1
ATOM 1663 C CA . GLN A 1 207 ? -3.128 9.895 30.508 1.00 34.44 207 GLN A CA 1
ATOM 1664 C C . GLN A 1 207 ? -4.103 8.836 31.034 1.00 34.44 207 GLN A C 1
ATOM 1666 O O . GLN A 1 207 ? -5.213 8.658 30.551 1.00 34.44 207 GLN A O 1
ATOM 1671 N N . ALA A 1 208 ? -3.654 8.089 32.044 1.00 32.81 208 ALA A N 1
ATOM 1672 C CA . ALA A 1 208 ? -4.581 7.454 32.967 1.00 32.81 208 ALA A CA 1
ATOM 1673 C C . ALA A 1 208 ? -4.978 8.524 33.990 1.00 32.81 208 ALA A C 1
ATOM 1675 O O . ALA A 1 208 ? -4.328 8.676 35.026 1.00 32.81 208 ALA A O 1
ATOM 1676 N N . THR A 1 209 ? -6.004 9.317 33.679 1.00 34.03 209 THR A N 1
ATOM 1677 C CA . THR A 1 209 ? -6.723 10.051 34.717 1.00 34.03 209 THR A CA 1
ATOM 1678 C C . THR A 1 209 ? -7.511 9.025 35.526 1.00 34.03 209 THR A C 1
ATOM 1680 O O . THR A 1 209 ? -8.356 8.287 35.027 1.00 34.03 209 THR A O 1
ATOM 1683 N N . ARG A 1 210 ? -7.144 8.912 36.801 1.00 34.81 210 ARG A N 1
ATOM 1684 C CA . ARG A 1 210 ? -7.906 8.178 37.808 1.00 34.81 210 ARG A CA 1
ATOM 1685 C C . ARG A 1 210 ? -9.233 8.901 38.065 1.00 34.81 210 ARG A C 1
ATOM 1687 O O . ARG A 1 210 ? -9.235 10.117 38.221 1.00 34.81 210 ARG A O 1
ATOM 1694 N N . GLY A 1 211 ? -10.303 8.125 38.237 1.00 29.52 211 GLY A N 1
ATOM 1695 C CA . GLY A 1 211 ? -11.618 8.569 38.719 1.00 29.52 211 GLY A CA 1
ATOM 1696 C C . GLY A 1 211 ? -12.636 8.640 37.579 1.00 29.52 211 GLY A C 1
ATOM 1697 O O . GLY A 1 211 ? -12.369 9.260 36.565 1.00 29.52 211 GLY A O 1
ATOM 1698 N N . ARG A 1 212 ? -13.820 8.034 37.657 1.00 28.80 212 ARG A N 1
ATOM 1699 C CA . ARG A 1 212 ? -14.676 7.779 38.823 1.00 28.80 212 ARG A CA 1
ATOM 1700 C C . ARG A 1 212 ? -15.732 6.745 38.400 1.00 28.80 212 ARG A C 1
ATOM 1702 O O . ARG A 1 212 ? -16.269 6.856 37.303 1.00 28.80 212 ARG A O 1
ATOM 1709 N N . SER A 1 213 ? -16.013 5.752 39.243 1.00 31.62 213 SER A N 1
ATOM 1710 C CA . SER A 1 213 ? -17.117 4.800 39.038 1.00 31.62 213 SER A CA 1
ATOM 1711 C C . SER A 1 213 ? -18.465 5.530 38.917 1.00 31.62 213 SER A C 1
ATOM 1713 O O . SER A 1 213 ? -18.667 6.505 39.648 1.00 31.62 213 SER A O 1
ATOM 1715 N N . PRO A 1 214 ? -19.407 5.070 38.073 1.00 35.25 214 PRO A N 1
ATOM 1716 C CA . PRO A 1 214 ? -20.778 5.552 38.122 1.00 35.25 214 PRO A CA 1
ATOM 1717 C C . PRO A 1 214 ? -21.458 4.921 39.341 1.00 35.25 214 PRO A C 1
ATOM 1719 O O . PRO A 1 214 ? -21.578 3.701 39.447 1.00 35.25 214 PRO A O 1
ATOM 1722 N N . ALA A 1 215 ? -21.827 5.765 40.303 1.00 32.28 215 ALA A N 1
ATOM 1723 C CA . ALA A 1 215 ? -22.673 5.374 41.416 1.00 32.28 215 ALA A CA 1
ATOM 1724 C C . ALA A 1 215 ? -24.090 5.104 40.895 1.00 32.28 215 ALA A C 1
ATOM 1726 O O . ALA A 1 215 ? -24.643 5.900 40.137 1.00 32.28 215 ALA A O 1
ATOM 1727 N N . LEU A 1 216 ? -24.630 3.966 41.320 1.00 32.12 216 LEU A N 1
ATOM 1728 C CA . LEU A 1 216 ? -26.041 3.609 41.273 1.00 32.12 216 LEU A CA 1
ATOM 1729 C C . LEU A 1 216 ? -26.879 4.737 41.893 1.00 32.12 216 LEU A C 1
ATOM 1731 O O . LEU A 1 216 ? -26.613 5.144 43.023 1.00 32.12 216 LEU A O 1
ATOM 1735 N N . LEU A 1 217 ? -27.883 5.216 41.162 1.00 32.09 217 LEU A N 1
ATOM 1736 C CA . LEU A 1 217 ? -29.012 5.950 41.724 1.00 32.09 217 LEU A CA 1
ATOM 1737 C C . LEU A 1 217 ? -30.232 5.039 41.594 1.00 32.09 217 LEU A C 1
ATOM 1739 O O . LEU A 1 217 ? -30.708 4.784 40.489 1.00 32.09 217 LEU A O 1
ATOM 1743 N N . GLU A 1 218 ? -30.662 4.498 42.729 1.00 38.91 218 GLU A N 1
ATOM 1744 C CA . GLU A 1 218 ? -31.985 3.899 42.895 1.00 38.91 218 GLU A CA 1
ATOM 1745 C C . GLU A 1 218 ? -33.051 5.010 43.012 1.00 38.91 218 GLU A C 1
ATOM 1747 O O . GLU A 1 218 ? -32.698 6.154 43.317 1.00 38.91 218 GLU A O 1
ATOM 1752 N N . PRO A 1 219 ? -34.333 4.708 42.731 1.00 39.66 219 PRO A N 1
ATOM 1753 C CA . PRO A 1 219 ? -35.393 5.703 42.643 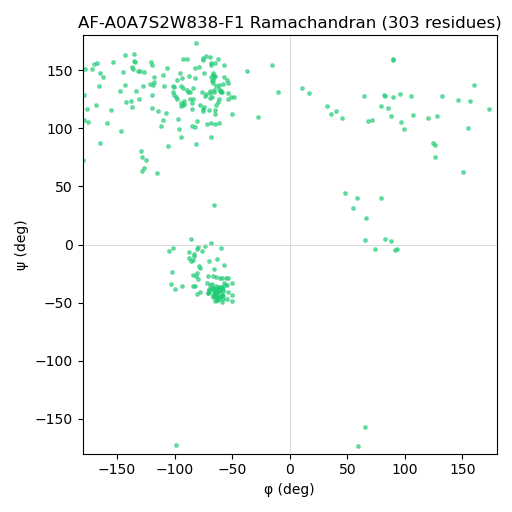1.00 39.66 219 PRO A CA 1
ATOM 1754 C C . PRO A 1 219 ? -36.050 5.949 44.004 1.00 39.66 219 PRO A C 1
ATOM 1756 O O . PRO A 1 219 ? -36.478 5.006 44.667 1.00 39.66 219 PRO A O 1
ATOM 1759 N N . ASP A 1 220 ? -36.203 7.218 44.379 1.00 33.50 220 ASP A N 1
ATOM 1760 C CA . ASP A 1 220 ? -37.075 7.596 45.490 1.00 33.50 220 ASP A CA 1
ATOM 1761 C C . ASP A 1 220 ? -38.513 7.801 45.000 1.00 33.50 220 ASP A C 1
ATOM 1763 O O . ASP A 1 220 ? -38.782 8.446 43.982 1.00 33.50 220 ASP A O 1
ATOM 1767 N N . ALA A 1 221 ? -39.412 7.171 45.749 1.00 34.38 221 ALA A N 1
ATOM 1768 C CA . ALA A 1 221 ? -40.853 7.140 45.593 1.00 34.38 221 ALA A CA 1
ATOM 1769 C C . ALA A 1 221 ? -41.544 8.386 46.183 1.00 34.38 221 ALA A C 1
ATOM 1771 O O . ALA A 1 221 ? -40.931 9.183 46.890 1.00 34.38 221 ALA A O 1
ATOM 1772 N N . ASP A 1 222 ? -42.857 8.440 45.931 1.00 33.06 222 ASP A N 1
ATOM 1773 C CA . ASP A 1 222 ? -43.884 9.341 46.474 1.00 33.06 222 ASP A CA 1
ATOM 1774 C C . ASP A 1 222 ? -43.961 10.730 45.787 1.00 33.06 222 ASP A C 1
ATOM 1776 O O . ASP A 1 222 ? -42.987 11.457 45.669 1.00 33.06 222 ASP A O 1
ATOM 1780 N N . THR A 1 223 ? -45.110 11.244 45.324 1.00 34.69 223 THR A N 1
ATOM 1781 C CA . THR A 1 223 ? -46.465 11.078 45.864 1.00 34.69 223 THR A CA 1
ATOM 1782 C C . THR A 1 223 ? -47.562 11.622 44.908 1.00 34.69 223 THR A C 1
ATOM 1784 O O . THR A 1 223 ? -47.342 12.596 44.195 1.00 34.69 223 THR A O 1
ATOM 1787 N N . VAL A 1 224 ? -48.767 11.054 45.067 1.00 36.97 224 VAL A N 1
ATOM 1788 C CA . VAL A 1 224 ? -50.152 11.551 44.854 1.00 36.97 224 VAL A CA 1
ATOM 1789 C C . VAL A 1 224 ? -50.776 11.621 43.449 1.00 36.97 224 VAL A C 1
ATOM 1791 O O . VAL A 1 224 ? -50.392 12.384 42.569 1.00 36.97 224 VAL A O 1
ATOM 1794 N N . GLU A 1 225 ? -51.868 10.855 43.365 1.00 38.75 225 GLU A N 1
ATOM 1795 C CA . GLU A 1 225 ? -53.036 10.941 42.489 1.00 38.75 225 GLU A CA 1
ATOM 1796 C C . GLU A 1 225 ? -53.537 12.359 42.164 1.00 38.75 225 GLU A C 1
ATOM 1798 O O . GLU A 1 225 ? -53.609 13.232 43.026 1.00 38.75 225 GLU A O 1
ATOM 1803 N N . GLN A 1 226 ? -54.114 12.515 40.971 1.00 35.25 226 GLN A N 1
ATOM 1804 C CA . GLN A 1 226 ? -55.443 13.119 40.876 1.00 35.25 226 GLN A CA 1
ATOM 1805 C C . GLN A 1 226 ? -56.157 12.660 39.605 1.00 35.25 226 GLN A C 1
ATOM 1807 O O . GLN A 1 226 ? -55.748 12.922 38.478 1.00 35.25 226 GLN A O 1
ATOM 1812 N N . SER A 1 227 ? -57.245 11.938 39.845 1.00 37.75 227 SER A N 1
ATOM 1813 C CA . SER A 1 227 ? -58.328 11.613 38.930 1.00 37.75 227 SER A CA 1
ATOM 1814 C C . SER A 1 227 ? -58.930 12.859 38.280 1.00 37.75 227 SER A C 1
ATOM 1816 O O . SER A 1 227 ? -59.256 13.795 39.004 1.00 37.75 227 SER A O 1
ATOM 1818 N N . PHE A 1 228 ? -59.238 12.812 36.983 1.00 31.02 228 PHE A N 1
ATOM 1819 C CA . PHE A 1 228 ? -60.463 13.426 36.467 1.00 31.02 228 PHE A CA 1
ATOM 1820 C C . PHE A 1 228 ? -61.010 12.640 35.270 1.00 31.02 228 PHE A C 1
ATOM 1822 O O . PHE A 1 228 ? -60.285 12.241 34.362 1.00 31.02 228 PHE A O 1
ATOM 1829 N N . HIS A 1 229 ? -62.311 12.384 35.363 1.00 33.09 229 HIS A N 1
ATOM 1830 C CA . HIS A 1 229 ? -63.191 11.740 34.398 1.00 33.09 229 HIS A CA 1
ATOM 1831 C C . HIS A 1 229 ? -63.511 12.637 33.189 1.00 33.09 229 HIS A C 1
ATOM 1833 O O . HIS A 1 229 ? -63.478 13.860 33.312 1.00 33.09 229 HIS A O 1
ATOM 1839 N N . ALA A 1 230 ? -63.989 11.965 32.131 1.00 34.75 230 ALA A N 1
ATOM 1840 C CA . ALA A 1 230 ? -65.109 12.317 31.234 1.00 34.75 230 ALA A CA 1
ATOM 1841 C C . ALA A 1 230 ? -64.712 12.471 29.747 1.00 34.75 230 ALA A C 1
ATOM 1843 O O . ALA A 1 230 ? -63.848 13.270 29.417 1.00 34.75 230 ALA A O 1
ATOM 1844 N N . GLU A 1 231 ? -65.116 11.532 28.877 1.00 35.53 231 GLU A N 1
ATOM 1845 C CA . GLU A 1 231 ? -66.365 11.482 28.063 1.00 35.53 231 GLU A CA 1
ATOM 1846 C C . GLU A 1 231 ? -66.120 12.027 26.632 1.00 35.53 231 GLU A C 1
ATOM 1848 O O . GLU A 1 231 ? -65.723 13.170 26.468 1.00 35.53 231 GLU A O 1
ATOM 1853 N N . THR A 1 232 ? -66.047 11.160 25.609 1.00 36.22 232 THR A N 1
ATOM 1854 C CA . THR A 1 232 ? -67.079 10.774 24.600 1.00 36.22 232 THR A CA 1
ATOM 1855 C C . THR A 1 232 ? -67.110 11.624 23.316 1.00 36.22 232 THR A C 1
ATOM 1857 O O . THR A 1 232 ? -66.725 12.786 23.343 1.00 36.22 232 THR A O 1
ATOM 1860 N N . SER A 1 233 ? -67.690 11.033 22.254 1.00 37.31 233 SER A N 1
ATOM 1861 C CA . SER A 1 233 ? -67.963 11.495 20.866 1.00 37.31 233 SER A CA 1
ATOM 1862 C C . SER A 1 233 ? -66.786 11.297 19.897 1.00 37.31 233 SER A C 1
ATOM 1864 O O . SER A 1 233 ? -65.673 11.700 20.213 1.00 37.31 233 SER A O 1
ATOM 1866 N N . GLY A 1 234 ? -66.899 10.494 18.826 1.00 35.06 234 GLY A N 1
ATOM 1867 C CA . GLY A 1 234 ? -67.866 10.574 17.702 1.00 35.06 234 GLY A CA 1
ATOM 1868 C C . GLY A 1 234 ? -67.203 11.463 16.634 1.00 35.06 234 GLY A C 1
ATOM 1869 O O . GLY A 1 234 ? -66.664 12.496 17.010 1.00 35.06 234 GLY A O 1
ATOM 1870 N N . ASP A 1 235 ? -67.033 11.151 15.351 1.00 39.16 235 ASP A N 1
ATOM 1871 C CA . ASP A 1 235 ? -67.749 10.349 14.350 1.00 39.16 235 ASP A CA 1
ATOM 1872 C C . ASP A 1 235 ? -66.733 10.071 13.198 1.00 39.16 235 ASP A C 1
ATOM 1874 O O . ASP A 1 235 ? -65.737 10.789 13.074 1.00 39.16 235 ASP A O 1
ATOM 1878 N N . ASP A 1 236 ? -66.751 8.903 12.543 1.00 44.03 236 ASP A N 1
ATOM 1879 C CA . ASP A 1 236 ? -67.251 8.693 11.164 1.00 44.03 236 ASP A CA 1
ATOM 1880 C C . ASP A 1 236 ? -66.900 9.810 10.154 1.00 44.03 236 ASP A C 1
ATOM 1882 O O . ASP A 1 236 ? -67.399 10.923 10.267 1.00 44.03 236 ASP A O 1
ATOM 1886 N N . ASP A 1 237 ? -66.090 9.504 9.131 1.00 44.44 237 ASP A N 1
ATOM 1887 C CA . ASP A 1 237 ? -66.624 9.426 7.763 1.00 44.44 237 ASP A CA 1
ATOM 1888 C C . ASP A 1 237 ? -65.663 8.707 6.804 1.00 44.44 237 ASP A C 1
ATOM 1890 O O . ASP A 1 237 ? -64.436 8.717 6.954 1.00 44.44 237 ASP A O 1
ATOM 1894 N N . SER A 1 238 ? -66.291 8.037 5.850 1.00 45.28 238 SER A N 1
ATOM 1895 C CA . SER A 1 238 ? -65.736 7.158 4.830 1.00 45.28 238 SER A CA 1
ATOM 1896 C C . SER A 1 238 ? -65.374 7.964 3.584 1.00 45.28 238 SER A C 1
ATOM 1898 O O . SER A 1 238 ? -65.932 9.030 3.379 1.00 45.28 238 SER A O 1
ATOM 1900 N N . ASP A 1 239 ? -64.500 7.432 2.731 1.00 42.00 239 ASP A N 1
ATOM 1901 C CA . ASP A 1 239 ? -64.666 7.558 1.277 1.00 42.00 239 ASP A CA 1
ATOM 1902 C C . ASP A 1 239 ? -63.855 6.449 0.585 1.00 42.00 239 ASP A C 1
ATOM 1904 O O . ASP A 1 239 ? -62.621 6.456 0.533 1.00 42.00 239 ASP A O 1
ATOM 1908 N N . GLU A 1 240 ? -64.604 5.450 0.119 1.00 52.03 240 GLU A N 1
ATOM 1909 C CA . GLU A 1 240 ? -64.259 4.523 -0.956 1.00 52.03 240 GLU A CA 1
ATOM 1910 C C . GLU A 1 240 ? -64.574 5.200 -2.303 1.00 52.03 240 GLU A C 1
ATOM 1912 O O . GLU A 1 240 ? -65.579 5.892 -2.399 1.00 52.03 240 GLU A O 1
ATOM 1917 N N . GLU A 1 241 ? -63.753 4.977 -3.334 1.00 52.56 241 GLU A N 1
ATOM 1918 C CA . GLU A 1 241 ? -64.179 4.524 -4.680 1.00 52.56 241 GLU A CA 1
ATOM 1919 C C . GLU A 1 241 ? -62.928 4.280 -5.556 1.00 52.56 241 GLU A C 1
ATOM 1921 O O . GLU A 1 241 ? -61.984 5.072 -5.558 1.00 52.56 241 GLU A O 1
ATOM 1926 N N . GLU A 1 242 ? -62.733 3.021 -5.973 1.00 43.19 242 GLU A N 1
ATOM 1927 C CA . GLU A 1 242 ? -62.876 2.476 -7.348 1.00 43.19 242 GLU A CA 1
ATOM 1928 C C . GLU A 1 242 ? -61.817 2.997 -8.345 1.00 43.19 242 GLU A C 1
ATOM 1930 O O . GLU A 1 242 ? -61.705 4.184 -8.618 1.00 43.19 242 GLU A O 1
ATOM 1935 N N . ALA A 1 243 ? -60.829 2.189 -8.749 1.00 47.69 243 ALA A N 1
ATOM 1936 C CA . ALA A 1 243 ? -60.874 1.048 -9.679 1.00 47.69 243 ALA A CA 1
ATOM 1937 C C . ALA A 1 243 ? -61.081 1.477 -11.142 1.00 47.69 243 ALA A C 1
ATOM 1939 O O . ALA A 1 243 ? -62.186 1.810 -11.539 1.00 47.69 243 ALA A O 1
ATOM 1940 N N . GLU A 1 244 ? -60.022 1.368 -11.952 1.00 45.06 244 GLU A N 1
ATOM 1941 C CA . GLU A 1 244 ? -60.157 0.948 -13.349 1.00 45.06 244 GLU A CA 1
ATOM 1942 C C . GLU A 1 244 ? -59.036 -0.038 -13.698 1.00 45.06 244 GLU A C 1
ATOM 1944 O O . GLU A 1 244 ? -57.841 0.227 -13.524 1.00 45.06 244 GLU A O 1
ATOM 1949 N N . ASP A 1 245 ? -59.497 -1.199 -14.149 1.00 45.44 245 ASP A N 1
ATOM 1950 C CA . ASP A 1 245 ? -58.782 -2.344 -14.686 1.00 45.44 245 ASP A CA 1
ATOM 1951 C C . ASP A 1 245 ? -58.082 -2.031 -16.011 1.00 45.44 245 ASP A C 1
ATOM 1953 O O . ASP A 1 245 ? -58.658 -1.370 -16.871 1.00 45.44 245 ASP A O 1
ATOM 1957 N N . LEU A 1 246 ? -56.898 -2.616 -16.221 1.00 47.53 246 LEU A N 1
ATOM 1958 C CA . LEU A 1 246 ? -56.497 -3.160 -17.521 1.00 47.53 246 LEU A CA 1
ATOM 1959 C C . LEU A 1 246 ? -55.602 -4.391 -17.295 1.00 47.53 246 LEU A C 1
ATOM 1961 O O . LEU A 1 246 ? -54.406 -4.277 -17.012 1.00 47.53 246 LEU A O 1
ATOM 1965 N N . ASP A 1 247 ? -56.258 -5.550 -17.390 1.00 43.00 247 ASP A N 1
ATOM 1966 C CA . ASP A 1 247 ? -55.856 -6.813 -18.034 1.00 43.00 247 ASP A CA 1
ATOM 1967 C C . ASP A 1 247 ? -54.657 -6.677 -18.993 1.00 43.00 247 ASP A C 1
ATOM 1969 O O . ASP A 1 247 ? -54.454 -5.647 -19.633 1.00 43.00 247 ASP A O 1
ATOM 1973 N N . ASP A 1 248 ? -53.831 -7.658 -19.307 1.00 41.94 248 ASP A N 1
ATOM 1974 C CA . ASP A 1 248 ? -53.624 -9.070 -19.009 1.00 41.94 248 ASP A CA 1
ATOM 1975 C C . ASP A 1 248 ? -52.263 -9.326 -19.698 1.00 41.94 248 ASP A C 1
ATOM 1977 O O . ASP A 1 248 ? -51.911 -8.641 -20.660 1.00 41.94 248 ASP A O 1
ATOM 1981 N N . GLU A 1 249 ? -51.453 -10.258 -19.215 1.00 45.75 249 GLU A N 1
ATOM 1982 C CA . GLU A 1 249 ? -50.871 -11.291 -20.080 1.00 45.75 249 GLU A CA 1
ATOM 1983 C C . GLU A 1 249 ? -50.019 -12.237 -19.230 1.00 45.75 249 GLU A C 1
ATOM 1985 O O . GLU A 1 249 ? -49.146 -11.881 -18.432 1.00 45.75 249 GLU A O 1
ATOM 1990 N N . ASP A 1 250 ? -50.359 -13.488 -19.453 1.00 35.31 250 ASP A N 1
ATOM 1991 C CA . ASP A 1 250 ? -50.164 -14.674 -18.659 1.00 35.31 250 ASP A CA 1
ATOM 1992 C C . ASP A 1 250 ? -48.880 -15.407 -19.090 1.00 35.31 250 ASP A C 1
ATOM 1994 O O . ASP A 1 250 ? -48.648 -15.585 -20.284 1.00 35.31 250 ASP A O 1
ATOM 1998 N N . PHE A 1 251 ? -48.062 -15.887 -18.141 1.00 31.45 251 PHE A N 1
ATOM 1999 C CA . PHE A 1 251 ? -47.424 -17.211 -18.262 1.00 31.45 251 PHE A CA 1
ATOM 2000 C C . PHE A 1 251 ? -46.844 -17.715 -16.921 1.00 31.45 251 PHE A C 1
ATOM 2002 O O . PHE A 1 251 ? -45.678 -17.509 -16.576 1.00 31.45 251 PHE A O 1
ATOM 2009 N N . VAL A 1 252 ? -47.701 -18.389 -16.146 1.00 37.69 252 VAL A N 1
ATOM 2010 C CA . VAL A 1 252 ? -47.564 -19.784 -15.645 1.00 37.69 252 VAL A CA 1
ATOM 2011 C C . VAL A 1 252 ? -46.167 -20.431 -15.853 1.00 37.69 252 VAL A C 1
ATOM 2013 O O . VAL A 1 252 ? -45.638 -20.447 -16.950 1.00 37.69 252 VAL A O 1
ATOM 2016 N N . ALA A 1 253 ? -45.485 -21.122 -14.937 1.00 35.56 253 ALA A N 1
ATOM 2017 C CA . ALA A 1 253 ? -45.770 -21.648 -13.613 1.00 35.56 253 ALA A CA 1
ATOM 2018 C C . ALA A 1 253 ? -44.453 -22.081 -12.943 1.00 35.56 253 ALA A C 1
ATOM 2020 O O . ALA A 1 253 ? -43.542 -22.596 -13.587 1.00 35.56 253 ALA A O 1
ATOM 2021 N N . GLY A 1 254 ? -44.489 -22.100 -11.610 1.00 31.23 254 GLY A N 1
ATOM 2022 C CA . GLY A 1 254 ? -44.296 -23.373 -10.917 1.00 31.23 254 GLY A CA 1
ATOM 2023 C C . GLY A 1 254 ? -42.967 -23.585 -10.198 1.00 31.23 254 GLY A C 1
ATOM 2024 O O . GLY A 1 254 ? -41.954 -23.918 -10.797 1.00 31.23 254 GLY A O 1
ATOM 2025 N N . GLY A 1 255 ? -43.052 -23.623 -8.865 1.00 30.97 255 GLY A N 1
ATOM 2026 C CA . GLY A 1 255 ? -42.385 -24.700 -8.127 1.00 30.97 255 GLY A CA 1
ATOM 2027 C C . GLY A 1 255 ? -41.418 -24.302 -7.014 1.00 30.97 255 GLY A C 1
ATOM 2028 O O . GLY A 1 255 ? -40.210 -24.324 -7.184 1.00 30.97 255 GLY A O 1
ATOM 2029 N N . LYS A 1 256 ? -41.986 -24.081 -5.822 1.00 32.97 256 LYS A N 1
ATOM 2030 C CA . LYS A 1 256 ? -41.540 -24.590 -4.505 1.00 32.97 256 LYS A CA 1
ATOM 2031 C C . LYS A 1 256 ? -40.022 -24.724 -4.220 1.00 32.97 256 LYS A C 1
ATOM 2033 O O . LYS A 1 256 ? -39.381 -25.703 -4.575 1.00 32.97 256 LYS A O 1
ATOM 2038 N N . ARG A 1 257 ? -39.577 -23.870 -3.286 1.00 34.84 257 ARG A N 1
ATOM 2039 C CA . ARG A 1 257 ? -38.967 -24.218 -1.976 1.00 34.84 257 ARG A CA 1
ATOM 2040 C C . ARG A 1 257 ? -37.894 -25.336 -1.935 1.00 34.84 257 ARG A C 1
ATOM 2042 O O . ARG A 1 257 ? -38.243 -26.506 -1.826 1.00 34.84 257 ARG A O 1
ATOM 2049 N N . ARG A 1 258 ? -36.624 -24.961 -1.707 1.00 30.72 258 ARG A N 1
ATOM 2050 C CA . ARG A 1 258 ? -35.843 -25.166 -0.450 1.00 30.72 258 ARG A CA 1
ATOM 2051 C C . ARG A 1 258 ? -34.331 -25.065 -0.687 1.00 30.72 258 ARG A C 1
ATOM 2053 O O . ARG A 1 258 ? -33.781 -25.665 -1.599 1.00 30.72 258 ARG A O 1
ATOM 2060 N N . SER A 1 259 ? -33.699 -24.365 0.253 1.00 35.53 259 SER A N 1
ATOM 2061 C CA . SER A 1 259 ? -32.304 -24.423 0.706 1.00 35.53 259 SER A CA 1
ATOM 2062 C C . SER A 1 259 ? -31.436 -25.591 0.210 1.00 35.53 259 SER A C 1
ATOM 2064 O O . SER A 1 259 ? -31.772 -26.753 0.455 1.00 35.53 259 SER A O 1
ATOM 2066 N N . LYS A 1 260 ? -30.233 -25.266 -0.276 1.00 32.59 260 LYS A N 1
ATOM 2067 C CA . LYS A 1 260 ? -28.964 -25.915 0.103 1.00 32.59 260 LYS A CA 1
ATOM 2068 C C . LYS A 1 260 ? -27.800 -25.088 -0.441 1.00 32.59 260 LYS A C 1
ATOM 2070 O O . LYS A 1 260 ? -27.681 -24.900 -1.646 1.00 32.59 260 LYS A O 1
ATOM 2075 N N . GLY A 1 261 ? -26.952 -24.608 0.467 1.00 30.09 261 GLY A N 1
ATOM 2076 C CA . GLY A 1 261 ? -25.677 -24.003 0.114 1.00 30.09 261 GLY A CA 1
ATOM 2077 C C . GLY A 1 261 ? -24.751 -24.995 -0.584 1.00 30.09 261 GLY A C 1
ATOM 2078 O O . GLY A 1 261 ? -24.913 -26.210 -0.457 1.00 30.09 261 GLY A O 1
ATOM 2079 N N . SER A 1 262 ? -23.770 -24.460 -1.306 1.00 31.02 262 SER A N 1
ATOM 2080 C CA . SER A 1 262 ? -22.445 -25.057 -1.495 1.00 31.02 262 SER A CA 1
ATOM 2081 C C . SER A 1 262 ? -21.571 -24.093 -2.290 1.00 31.02 262 SER A C 1
ATOM 2083 O O . SER A 1 262 ? -21.698 -23.978 -3.509 1.00 31.02 262 SER A O 1
ATOM 2085 N N . SER A 1 263 ? -20.639 -23.456 -1.585 1.00 35.53 263 SER A N 1
ATOM 2086 C CA . SER A 1 263 ? -19.446 -22.822 -2.136 1.00 35.53 263 SER A CA 1
ATOM 2087 C C . SER A 1 263 ? -18.720 -23.799 -3.063 1.00 35.53 263 SER A C 1
ATOM 2089 O O . SER A 1 263 ? -18.167 -24.808 -2.619 1.00 35.53 263 SER A O 1
ATOM 2091 N N . LYS A 1 264 ? -18.698 -23.516 -4.367 1.00 32.50 264 LYS A N 1
ATOM 2092 C CA . LYS A 1 264 ? -17.866 -24.253 -5.324 1.00 32.50 264 LYS A CA 1
ATOM 2093 C C . LYS A 1 264 ? -16.546 -23.524 -5.514 1.00 32.50 264 LYS A C 1
ATOM 2095 O O . LYS A 1 264 ? -16.383 -22.665 -6.368 1.00 32.50 264 LYS A O 1
ATOM 2100 N N . ARG A 1 265 ? -15.585 -23.945 -4.698 1.00 34.75 265 ARG A N 1
ATOM 2101 C CA . ARG A 1 265 ? -14.152 -23.703 -4.848 1.00 34.75 265 ARG A CA 1
ATOM 2102 C C . ARG A 1 265 ? -13.673 -24.418 -6.122 1.00 34.75 265 ARG A C 1
ATOM 2104 O O . ARG A 1 265 ? -13.677 -25.650 -6.181 1.00 34.75 265 ARG A O 1
ATOM 2111 N N . SER A 1 266 ? -13.281 -23.673 -7.153 1.00 33.00 266 SER A N 1
ATOM 2112 C CA . SER A 1 266 ? -12.687 -24.227 -8.374 1.00 33.00 266 SER A CA 1
ATOM 2113 C C . SER A 1 266 ? -11.272 -24.731 -8.086 1.00 33.00 266 SER A C 1
ATOM 2115 O O . SER A 1 266 ? -10.317 -23.971 -7.943 1.00 33.00 266 SER A O 1
ATOM 2117 N N . ARG A 1 267 ? -11.149 -26.053 -7.976 1.00 33.72 267 ARG A N 1
ATOM 2118 C CA . ARG A 1 267 ? -9.894 -26.791 -7.824 1.00 33.72 267 ARG A CA 1
ATOM 2119 C C . ARG A 1 267 ? -9.269 -26.980 -9.210 1.00 33.72 267 ARG A C 1
ATOM 2121 O O . ARG A 1 267 ? -9.695 -27.860 -9.956 1.00 33.72 267 ARG A O 1
ATOM 2128 N N . ALA A 1 268 ? -8.271 -26.167 -9.555 1.00 35.06 268 ALA A N 1
ATOM 2129 C CA . ALA A 1 268 ? -7.458 -26.382 -10.749 1.00 35.06 268 ALA A CA 1
ATOM 2130 C C . ALA A 1 268 ? -6.658 -27.687 -10.590 1.00 35.06 268 ALA A C 1
ATOM 2132 O O . ALA A 1 268 ? -5.849 -27.848 -9.674 1.00 35.06 268 ALA A O 1
ATOM 2133 N N . LYS A 1 269 ? -6.948 -28.660 -11.457 1.00 33.12 269 LYS A N 1
ATOM 2134 C CA . LYS A 1 269 ? -6.224 -29.928 -11.561 1.00 33.12 269 LYS A CA 1
ATOM 2135 C C . LYS A 1 269 ? -4.921 -29.678 -12.322 1.00 33.12 269 LYS A C 1
ATOM 2137 O O . LYS A 1 269 ? -4.951 -29.277 -13.478 1.00 33.12 269 LYS A O 1
ATOM 2142 N N . SER A 1 270 ? -3.793 -29.958 -11.673 1.00 33.97 270 SER A N 1
ATOM 2143 C CA . SER A 1 270 ? -2.484 -30.072 -12.316 1.00 33.97 270 SER A CA 1
ATOM 2144 C C . SER A 1 270 ? -2.500 -31.266 -13.276 1.00 33.97 270 SER A C 1
ATOM 2146 O O . SER A 1 270 ? -2.474 -32.424 -12.857 1.00 33.97 270 SER A O 1
ATOM 2148 N N . SER A 1 271 ? -2.593 -30.988 -14.574 1.00 32.09 271 SER A N 1
ATOM 2149 C CA . SER A 1 271 ? -2.361 -31.966 -15.631 1.00 32.09 271 SER A CA 1
ATOM 2150 C C . SER A 1 271 ? -0.864 -32.023 -15.929 1.00 32.09 271 SER A C 1
ATOM 2152 O O . SER A 1 271 ? -0.321 -31.165 -16.622 1.00 32.09 271 SER A O 1
ATOM 2154 N N . ARG A 1 272 ? -0.191 -33.058 -15.415 1.00 37.56 272 ARG A N 1
ATOM 2155 C CA . ARG A 1 272 ? 1.115 -33.495 -15.921 1.00 37.56 272 ARG A CA 1
ATOM 2156 C C . ARG A 1 272 ? 0.948 -33.922 -17.381 1.00 37.56 272 ARG A C 1
ATOM 2158 O O . ARG A 1 272 ? 0.440 -35.010 -17.638 1.00 37.56 272 ARG A O 1
ATOM 2165 N N . GLN A 1 273 ? 1.399 -33.101 -18.324 1.00 35.62 273 GLN A N 1
ATOM 2166 C CA . GLN A 1 273 ? 1.679 -33.560 -19.683 1.00 35.62 273 GLN A CA 1
ATOM 2167 C C . GLN A 1 273 ? 3.150 -33.974 -19.774 1.00 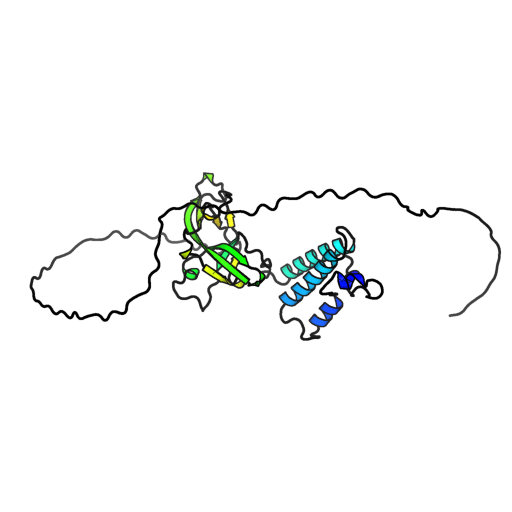35.62 273 GLN A C 1
ATOM 2169 O O . GLN A 1 273 ? 4.061 -33.205 -19.479 1.00 35.62 273 GLN A O 1
ATOM 2174 N N . ARG A 1 274 ? 3.361 -35.244 -20.131 1.00 34.31 274 ARG A N 1
ATOM 2175 C CA . ARG A 1 274 ? 4.655 -35.804 -20.530 1.00 34.31 274 ARG A CA 1
ATOM 2176 C C . ARG A 1 274 ? 5.042 -35.212 -21.885 1.00 34.31 274 ARG A C 1
ATOM 2178 O O . ARG A 1 274 ? 4.281 -35.359 -22.835 1.00 34.31 274 ARG A O 1
ATOM 2185 N N . LEU A 1 275 ? 6.233 -34.627 -21.980 1.00 38.50 275 LEU A N 1
ATOM 2186 C CA . LEU A 1 275 ? 6.862 -34.289 -23.259 1.00 38.50 275 LEU A CA 1
ATOM 2187 C C . LEU A 1 275 ? 7.676 -35.488 -23.794 1.00 38.50 275 LEU A C 1
ATOM 2189 O O . LEU A 1 275 ? 8.252 -36.237 -22.995 1.00 38.50 275 LEU A O 1
ATOM 2193 N N . PRO A 1 276 ? 7.720 -35.700 -25.123 1.00 35.78 276 PRO A N 1
ATOM 2194 C CA . PRO A 1 276 ? 8.465 -36.792 -25.741 1.00 35.78 276 PRO A CA 1
ATOM 2195 C C . PRO A 1 276 ? 9.979 -36.536 -25.743 1.00 35.78 276 PRO A C 1
ATOM 2197 O O . PRO A 1 276 ? 10.451 -35.408 -25.865 1.00 35.78 276 PRO A O 1
ATOM 2200 N N . ARG A 1 277 ? 10.747 -37.627 -25.629 1.00 36.91 277 ARG A N 1
ATOM 2201 C CA . ARG A 1 277 ? 12.207 -37.648 -25.785 1.00 36.91 277 ARG A CA 1
ATOM 2202 C C . ARG A 1 277 ? 12.584 -37.318 -27.231 1.00 36.91 277 ARG A C 1
ATOM 2204 O O . ARG A 1 277 ? 12.091 -37.976 -28.140 1.00 36.91 277 ARG A O 1
ATOM 2211 N N . SER A 1 278 ? 13.526 -36.396 -27.418 1.00 36.69 278 SER A N 1
ATOM 2212 C CA . SER A 1 278 ? 14.283 -36.259 -28.663 1.00 36.69 278 SER A CA 1
ATOM 2213 C C . SER A 1 278 ? 15.767 -36.030 -28.370 1.00 36.69 278 SER A C 1
ATOM 2215 O O . SER A 1 278 ? 16.164 -35.614 -27.284 1.00 36.69 278 SER A O 1
ATOM 2217 N N . THR A 1 279 ? 16.571 -36.453 -29.327 1.00 36.00 279 THR A N 1
ATOM 2218 C CA . THR A 1 279 ? 17.931 -36.975 -29.246 1.00 36.00 279 THR A CA 1
ATOM 2219 C C . THR A 1 279 ? 19.033 -35.930 -29.438 1.00 36.00 279 THR A C 1
ATOM 2221 O O . THR A 1 279 ? 18.928 -35.071 -30.299 1.00 36.00 279 THR A O 1
ATOM 2224 N N . ARG A 1 280 ? 20.125 -36.117 -28.680 1.00 36.97 280 ARG A N 1
ATOM 2225 C CA . ARG A 1 280 ? 21.560 -35.991 -29.035 1.00 36.97 280 ARG A CA 1
ATOM 2226 C C . ARG A 1 280 ? 21.998 -34.951 -30.094 1.00 36.97 280 ARG A C 1
ATOM 2228 O O . ARG A 1 280 ? 21.775 -35.127 -31.284 1.00 36.97 280 ARG A O 1
ATOM 2235 N N . GLY A 1 281 ? 22.844 -34.024 -29.642 1.00 32.06 281 GLY A N 1
ATOM 2236 C CA . GLY A 1 281 ? 23.804 -33.225 -30.420 1.00 32.06 281 GLY A CA 1
ATOM 2237 C C . GLY A 1 281 ? 24.106 -31.952 -29.626 1.00 32.06 281 GLY A C 1
ATOM 2238 O O . GLY A 1 281 ? 23.176 -31.282 -29.213 1.00 32.06 281 GLY A O 1
ATOM 2239 N N . GLY A 1 282 ? 25.314 -31.559 -29.248 1.00 30.55 282 GLY A N 1
ATOM 2240 C CA . GLY A 1 282 ? 26.676 -31.919 -29.613 1.00 30.55 282 GLY A CA 1
ATOM 2241 C C . GLY A 1 282 ? 27.482 -30.663 -29.268 1.00 30.55 282 GLY A C 1
ATOM 2242 O O . GLY A 1 282 ? 27.388 -29.672 -29.979 1.00 30.55 282 GLY A O 1
ATOM 2243 N N . ALA A 1 283 ? 28.159 -30.654 -28.119 1.00 38.81 283 ALA A N 1
ATOM 2244 C CA . ALA A 1 283 ? 28.943 -29.511 -27.653 1.00 38.81 283 ALA A CA 1
ATOM 2245 C C . ALA A 1 283 ? 30.344 -29.531 -28.286 1.00 38.81 283 ALA A C 1
ATOM 2247 O O . ALA A 1 283 ? 30.985 -30.585 -28.244 1.00 38.81 283 ALA A O 1
ATOM 2248 N N . PRO A 1 284 ? 30.878 -28.409 -28.796 1.00 42.66 284 PRO A N 1
ATOM 2249 C CA . PRO A 1 284 ? 32.309 -28.288 -29.014 1.00 42.66 284 PRO A CA 1
ATOM 2250 C C . PRO A 1 284 ? 33.006 -27.830 -27.724 1.00 42.66 284 PRO A C 1
ATOM 2252 O O . PRO A 1 284 ? 32.774 -26.734 -27.216 1.00 42.66 284 PRO A O 1
ATOM 2255 N N . LYS A 1 285 ? 33.879 -28.702 -27.205 1.00 39.09 285 LYS A N 1
ATOM 2256 C CA . LYS A 1 285 ? 34.986 -28.346 -26.311 1.00 39.09 285 LYS A CA 1
ATOM 2257 C C . LYS A 1 285 ? 36.104 -27.720 -27.153 1.00 39.09 285 LYS A C 1
ATOM 2259 O O . LYS A 1 285 ? 36.541 -28.340 -28.116 1.00 39.09 285 LYS A O 1
ATOM 2264 N N . ALA A 1 286 ? 36.617 -26.573 -26.730 1.00 41.06 286 ALA A N 1
ATOM 2265 C CA . ALA A 1 286 ? 37.997 -26.149 -26.967 1.00 41.06 286 ALA A CA 1
ATOM 2266 C C . ALA A 1 286 ? 38.602 -25.975 -25.563 1.00 41.06 286 ALA A C 1
ATOM 2268 O O . ALA A 1 286 ? 37.945 -25.405 -24.698 1.00 41.06 286 ALA A O 1
ATOM 2269 N N . GLY A 1 287 ? 39.748 -26.533 -25.193 1.00 36.34 287 GLY A N 1
ATOM 2270 C CA . GLY A 1 287 ? 40.919 -26.870 -25.992 1.00 36.34 287 GLY A CA 1
ATOM 2271 C C . GLY A 1 287 ? 42.093 -26.200 -25.285 1.00 36.34 287 GLY A C 1
ATOM 2272 O O . GLY A 1 287 ? 42.493 -25.110 -25.666 1.00 36.34 287 GLY A O 1
ATOM 2273 N N . ASP A 1 288 ? 42.505 -26.806 -24.172 1.00 38.44 288 ASP A N 1
ATOM 2274 C CA . ASP A 1 288 ? 43.690 -26.472 -23.383 1.00 38.44 288 ASP A CA 1
ATOM 2275 C C . ASP A 1 288 ? 44.924 -26.997 -24.130 1.00 38.44 288 ASP A C 1
ATOM 2277 O O . ASP A 1 288 ? 45.039 -28.204 -24.333 1.00 38.44 288 ASP A O 1
ATOM 2281 N N . GLU A 1 289 ? 45.815 -26.105 -24.564 1.00 43.41 289 GLU A N 1
ATOM 2282 C CA . GLU A 1 289 ? 47.181 -26.448 -24.962 1.00 43.41 289 GLU A CA 1
ATOM 2283 C C . GLU A 1 289 ? 48.144 -25.404 -24.394 1.00 43.41 289 GLU A C 1
ATOM 2285 O O . GLU A 1 289 ? 48.068 -24.209 -24.688 1.00 43.41 289 GLU A O 1
ATOM 2290 N N . GLY A 1 290 ? 49.054 -25.881 -23.547 1.00 35.91 290 GLY A N 1
ATOM 2291 C CA . GLY A 1 290 ? 50.161 -25.110 -23.011 1.00 35.91 290 GLY A CA 1
ATOM 2292 C C . GLY A 1 290 ? 51.442 -25.244 -23.837 1.00 35.91 290 GLY A C 1
ATOM 2293 O O . GLY A 1 290 ? 51.678 -26.245 -24.502 1.00 35.91 290 GLY A O 1
ATOM 2294 N N . GLY A 1 291 ? 52.321 -24.255 -23.653 1.00 36.03 291 GLY A N 1
ATOM 2295 C CA . GLY A 1 291 ? 53.771 -24.454 -23.563 1.00 36.03 291 GLY A CA 1
ATOM 2296 C C . GLY A 1 291 ? 54.588 -24.441 -24.860 1.00 36.03 291 GLY A C 1
ATOM 2297 O O . GLY A 1 291 ? 54.628 -25.416 -25.596 1.00 36.03 291 GLY A O 1
ATOM 2298 N N . GLY A 1 292 ? 55.406 -23.397 -25.042 1.00 34.50 292 GLY A N 1
ATOM 2299 C CA . GLY A 1 292 ? 56.511 -23.416 -26.008 1.00 34.50 292 GLY A CA 1
ATOM 2300 C C . GLY A 1 292 ? 57.343 -22.132 -26.030 1.00 34.50 292 GLY A C 1
ATOM 2301 O O . GLY A 1 292 ? 56.890 -21.102 -26.504 1.00 34.50 292 GLY A O 1
ATOM 2302 N N . ARG A 1 293 ? 58.565 -22.207 -25.491 1.00 43.06 293 ARG A N 1
ATOM 2303 C CA . ARG A 1 293 ? 59.578 -21.140 -25.354 1.00 43.06 293 ARG A CA 1
ATOM 2304 C C . ARG A 1 293 ? 60.175 -20.670 -26.693 1.00 43.06 293 ARG A C 1
ATOM 2306 O O . ARG A 1 293 ? 60.347 -21.475 -27.598 1.00 43.06 293 ARG A O 1
ATOM 2313 N N . GLY A 1 294 ? 60.697 -19.441 -26.717 1.00 34.91 294 GLY A N 1
ATOM 2314 C CA . GLY A 1 294 ? 61.712 -18.992 -27.683 1.00 34.91 294 GLY A CA 1
ATOM 2315 C C . GLY A 1 294 ? 61.983 -17.492 -27.573 1.00 34.91 294 GLY A C 1
ATOM 2316 O O . GLY A 1 294 ? 61.066 -16.704 -27.745 1.00 34.91 294 GLY A O 1
ATOM 2317 N N . GLY A 1 295 ? 63.207 -17.104 -27.205 1.00 35.28 295 GLY A N 1
ATOM 2318 C CA . GLY A 1 295 ? 63.569 -15.727 -26.858 1.00 35.28 295 GLY A CA 1
ATOM 2319 C C . GLY A 1 295 ? 64.250 -14.920 -27.963 1.00 35.28 295 GLY A C 1
ATOM 2320 O O . GLY A 1 295 ? 64.422 -15.392 -29.081 1.00 35.28 295 GLY A O 1
ATOM 2321 N N . GLY A 1 296 ? 64.717 -13.728 -27.575 1.00 33.66 296 GLY A N 1
ATOM 2322 C CA . GLY A 1 296 ? 65.780 -12.994 -28.264 1.00 33.66 296 GLY A CA 1
ATOM 2323 C C . GLY A 1 296 ? 65.457 -11.544 -28.634 1.00 33.66 296 GLY A C 1
ATOM 2324 O O . GLY A 1 296 ? 64.740 -11.300 -29.591 1.00 33.66 296 GLY A O 1
ATOM 2325 N N . GLY A 1 297 ? 66.121 -10.605 -27.948 1.00 33.59 297 GLY A N 1
ATOM 2326 C CA . GLY A 1 297 ? 66.819 -9.505 -28.626 1.00 33.59 297 GLY A CA 1
ATOM 2327 C C . GLY A 1 297 ? 66.140 -8.134 -28.725 1.00 33.59 297 GLY A C 1
ATOM 2328 O O . GLY A 1 297 ? 65.435 -7.866 -29.682 1.00 33.59 297 GLY A O 1
ATOM 2329 N N . GLY A 1 298 ? 66.537 -7.232 -27.818 1.00 33.75 298 GLY A N 1
ATOM 2330 C CA . GLY A 1 298 ? 67.242 -5.994 -28.187 1.00 33.75 298 GLY A CA 1
ATOM 2331 C C . GLY A 1 298 ?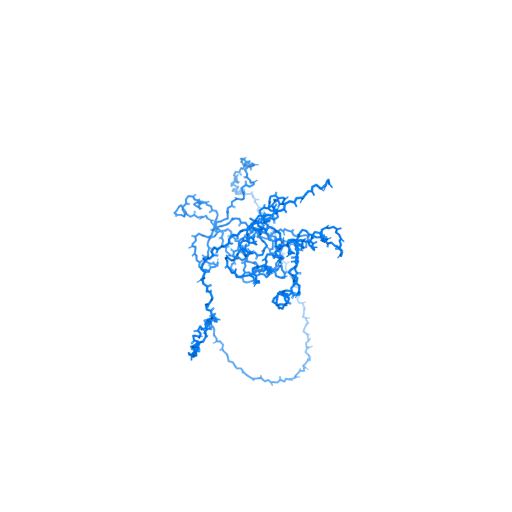 66.448 -4.769 -28.665 1.00 33.75 298 GLY A C 1
ATOM 2332 O O . GLY A 1 298 ? 65.775 -4.807 -29.684 1.00 33.75 298 GLY A O 1
ATOM 2333 N N . GLY A 1 299 ? 66.717 -3.626 -28.018 1.00 33.97 299 GLY A N 1
ATOM 2334 C CA . GLY A 1 299 ? 66.819 -2.340 -28.725 1.00 33.97 299 GLY A CA 1
ATOM 2335 C C . GLY A 1 299 ? 65.923 -1.194 -28.245 1.00 33.97 299 GLY A C 1
ATOM 2336 O O . GLY A 1 299 ? 64.870 -0.967 -28.812 1.00 33.97 299 GLY A O 1
ATOM 2337 N N . GLY A 1 300 ? 66.411 -0.439 -27.254 1.00 35.03 300 GLY A N 1
ATOM 2338 C CA . GLY A 1 300 ? 66.752 0.987 -27.400 1.00 35.03 300 GLY A CA 1
ATOM 2339 C C . GLY A 1 300 ? 65.680 2.050 -27.710 1.00 35.03 300 GLY A C 1
ATOM 2340 O O . GLY A 1 300 ? 65.051 2.037 -28.758 1.00 35.03 300 GLY A O 1
ATOM 2341 N N . GLY A 1 301 ? 65.686 3.096 -26.870 1.00 35.66 301 GLY A N 1
ATOM 2342 C CA . GLY A 1 301 ? 65.196 4.455 -27.164 1.00 35.66 301 GLY A CA 1
ATOM 2343 C C . GLY A 1 301 ? 63.761 4.693 -26.691 1.00 35.66 301 GLY A C 1
ATOM 2344 O O . GLY A 1 301 ? 62.882 3.896 -26.959 1.00 35.66 301 GLY A O 1
ATOM 2345 N N . GLY A 1 302 ? 63.407 5.744 -25.961 1.00 36.03 302 GLY A N 1
ATOM 2346 C CA . GLY A 1 302 ? 64.058 7.019 -25.701 1.00 36.03 302 GLY A CA 1
ATOM 2347 C C . GLY A 1 302 ? 62.941 8.060 -25.559 1.00 36.03 302 GLY A C 1
ATOM 2348 O O . GLY A 1 302 ? 62.095 8.151 -26.436 1.00 36.03 302 GLY A O 1
ATOM 2349 N N . PHE A 1 303 ? 62.931 8.759 -24.423 1.00 45.03 303 PHE A N 1
ATOM 2350 C CA . PHE A 1 303 ? 62.365 10.085 -24.132 1.00 45.03 303 PHE A CA 1
ATOM 2351 C C . PHE A 1 303 ? 61.322 10.709 -25.092 1.00 45.03 303 PHE A C 1
ATOM 2353 O O . PHE A 1 303 ? 61.637 10.988 -26.245 1.00 45.03 303 PHE A O 1
ATOM 2360 N N . HIS A 1 304 ? 60.197 11.198 -24.560 1.00 40.72 304 HIS A N 1
ATOM 2361 C CA . HIS A 1 304 ? 60.064 12.586 -24.076 1.00 40.72 304 HIS A CA 1
ATOM 2362 C C . HIS A 1 304 ? 58.674 12.842 -23.460 1.00 40.72 304 HIS A C 1
ATOM 2364 O O . HIS A 1 304 ? 57.702 12.187 -23.820 1.00 40.72 304 HIS A O 1
ATOM 2370 N N . CYS A 1 305 ? 58.710 13.778 -22.506 1.00 49.97 305 CYS A N 1
ATOM 2371 C CA . CYS A 1 305 ? 57.700 14.518 -21.740 1.00 49.97 305 CYS A CA 1
ATOM 2372 C C . CYS A 1 305 ? 56.217 14.411 -22.113 1.00 49.97 305 CYS A C 1
ATOM 2374 O O . CYS A 1 305 ? 55.868 14.675 -23.283 1.00 49.97 305 CYS A O 1
#

InterPro domains:
  IPR001487 Bromodomain [PF00439] (3-75)
  IPR001487 Bromodomain [PR00503] (15-31)
  IPR001487 Bromodomain [PR00503] (51-70)
  IPR001487 Bromodomain [PS50014] (1-70)
  IPR001487 Bromodomain [SM00297] (1-89)
  IPR018359 Bromodomain, conserved site [PS00633] (3-62)
  IPR036427 Bromodomain-like superfamily [G3DSA:1.20.920.10] (1-95)
  IPR036427 Bromodomain-like superfamily [SSF47370] (3-91)
  IPR037382 Remodelling complex subunit Rsc/polybromo [PTHR16062] (2-81)

Mean predicted aligned error: 21.2 Å

Nearest PDB structures (foldseek):
  3o37-assembly1_A  TM=9.026E-01  e=8.509E-05  Homo sapiens
  3o37-assembly2_B  TM=9.011E-01  e=8.509E-05  Homo sapiens
  4yab-assembly1_A  TM=8.925E-01  e=1.149E-04  Homo sapiens
  5h1t-assembly2_B  TM=8.965E-01  e=2.096E-04  Homo sapiens